Protein AF-A0A660V6B5-F1 (afdb_monomer_lite)

pLDDT: mean 77.8, std 17.0, range [36.81, 98.06]

Foldseek 3Di:
DDVVVVVVVPPCLPVCQVVLLVCPLQCLCQVPDPVNDDCSVVSCVSNPCVVCQLVPFDWQDQLAEAEEEAAAQQPVDPCSVVLLCVLCCVVRNDYIYTYHHCLLSCVVVVVVVVNVSRVLSVLVSNVNYQAYEYLALSNQVSVVVCVVVVSHVHHYDDSQQPDEAEAAAPAAEEEEEQAPSRQPDPGHHNCPPYNHHYHYDSAHLPRHPRPGDDDCLVPDDDEYEYSHSVSQVSCVVVVHHYDYVSVSRVHHHNDPDDDDDD

Radius of gyration: 19.91 Å; chains: 1; bounding box: 40×73×46 Å

Sequence (262 aa):
MRILQAMEGGRHPDALQPFLSACIGCAACVSACPAGVVVMDEILERRRVGRNMLARVKVRHKGEGVVLFMGCSGGRLAGLEEAAVGHARALFGDVGVLWGCCGAPFERNGRKKLAQAFINAVAAALRKAEKVLTICPHCYLTLKKAQQEGRIKAEVVWLCGVVRGAAPAGVDVVWHLRGCATAGQELPSPLEGMNLKVVAIDSCCGNPPGMRKELPFETVMGTIVSECPRCVERLLERGLQAVHVLQFLQCPRRDSNPQPAD

Secondary structure (DSSP, 8-state):
--HHHHHHTTS-TTTTHHHHHH--S--HHHHH-TT----HHHHHHHSTTTTTSGGG-EESS-S-EEEEEEETTTTSSTTHHHHHHHHHHHHHSS-EEEE---SHHHHHTT-HHHHHHHHHHHHHHTTTEEEEEES-HHHHHHHHHHHHTTS--SEEEEHHHH----PBTT--EEEEE--TTTTTS----TTTTSSSEEEEE-S--S-TT-------GGG--SPEEES-HHHHHHHHHTT--EEEHHHHTTSPB--S-PPPP-

Structure (mmCIF, N/CA/C/O backbone):
data_AF-A0A660V6B5-F1
#
_entry.id   AF-A0A660V6B5-F1
#
loop_
_atom_site.group_PDB
_atom_site.id
_atom_site.type_symbol
_atom_site.label_atom_id
_atom_site.label_alt_id
_atom_site.label_comp_id
_atom_site.label_asym_id
_atom_site.label_entity_id
_atom_site.label_seq_id
_atom_site.pdbx_PDB_ins_code
_atom_site.Cartn_x
_atom_site.Cartn_y
_atom_site.Cartn_z
_atom_site.occupancy
_atom_site.B_iso_or_equiv
_atom_site.auth_seq_id
_atom_site.auth_comp_id
_atom_site.auth_asym_id
_atom_site.auth_atom_id
_atom_site.pdbx_PDB_model_num
ATOM 1 N N . MET A 1 1 ? -1.152 29.012 -27.910 1.00 36.81 1 MET A N 1
ATOM 2 C CA . MET A 1 1 ? -2.544 28.513 -27.951 1.00 36.81 1 MET A CA 1
ATOM 3 C C . MET A 1 1 ? -2.820 27.798 -26.634 1.00 36.81 1 MET A C 1
ATOM 5 O O . MET A 1 1 ? -2.173 26.795 -26.358 1.00 36.81 1 MET A O 1
ATOM 9 N N . ARG A 1 2 ? -3.624 28.395 -25.743 1.00 39.56 2 ARG A N 1
ATOM 10 C CA . ARG A 1 2 ? -3.830 27.882 -24.375 1.00 39.56 2 ARG A CA 1
ATOM 11 C C . ARG A 1 2 ? -4.653 26.597 -24.458 1.00 39.56 2 ARG A C 1
ATOM 13 O O . ARG A 1 2 ? -5.664 26.582 -25.148 1.00 39.56 2 ARG A O 1
ATOM 20 N N . ILE A 1 3 ? -4.244 25.552 -23.741 1.00 45.94 3 ILE A N 1
ATOM 21 C CA . ILE A 1 3 ? -4.941 24.253 -23.661 1.00 45.94 3 ILE A CA 1
ATOM 22 C C . ILE A 1 3 ? -6.448 24.412 -23.355 1.00 45.94 3 ILE A C 1
ATOM 24 O O . ILE A 1 3 ? -7.265 23.618 -23.810 1.00 45.94 3 ILE A O 1
ATOM 28 N N . LEU A 1 4 ? -6.808 25.512 -22.682 1.00 42.06 4 LEU A N 1
ATOM 29 C CA . LEU A 1 4 ? -8.173 25.969 -22.429 1.00 42.06 4 LEU A CA 1
ATOM 30 C C . LEU A 1 4 ? -9.023 26.091 -23.706 1.00 42.06 4 LEU A C 1
ATOM 32 O O . LEU A 1 4 ? -10.097 25.508 -23.747 1.00 42.06 4 LEU A O 1
ATOM 36 N N . GLN A 1 5 ? -8.522 26.697 -24.789 1.00 44.38 5 GLN A N 1
ATOM 37 C CA . GLN A 1 5 ? -9.286 26.837 -26.043 1.00 44.38 5 GLN A CA 1
ATOM 38 C C . GLN A 1 5 ? -9.521 25.493 -26.756 1.00 44.38 5 GLN A C 1
ATOM 40 O O . GLN A 1 5 ? -10.519 25.319 -27.452 1.00 44.38 5 GLN A O 1
ATOM 45 N N . ALA A 1 6 ? -8.626 24.515 -26.575 1.00 44.97 6 ALA A N 1
ATOM 46 C CA . ALA A 1 6 ? -8.821 23.164 -27.103 1.00 44.97 6 ALA A CA 1
ATOM 47 C C . ALA A 1 6 ? -9.837 22.358 -26.270 1.00 44.97 6 ALA A C 1
ATOM 49 O O . ALA A 1 6 ? -10.559 21.527 -26.822 1.00 44.97 6 ALA A O 1
ATOM 50 N N . MET A 1 7 ? -9.917 22.626 -24.961 1.00 48.69 7 MET A N 1
ATOM 51 C CA . MET A 1 7 ? -10.812 21.951 -24.013 1.00 48.69 7 MET A CA 1
ATOM 52 C C . MET A 1 7 ? -12.199 22.607 -23.880 1.00 48.69 7 MET A C 1
ATOM 54 O O . MET A 1 7 ? -13.147 21.928 -23.488 1.00 48.69 7 MET A O 1
ATOM 58 N N . GLU A 1 8 ? -12.338 23.896 -24.197 1.00 48.28 8 GLU A N 1
ATOM 59 C CA . GLU A 1 8 ? -13.614 24.629 -24.283 1.00 48.28 8 GLU A CA 1
ATOM 60 C C . GLU A 1 8 ? -14.414 24.241 -25.536 1.00 48.28 8 GLU A C 1
ATOM 62 O O . GLU A 1 8 ? -15.640 24.239 -25.510 1.00 48.28 8 GLU A O 1
ATOM 67 N N . GLY A 1 9 ? -13.740 23.802 -26.605 1.00 51.38 9 GLY A N 1
ATOM 68 C CA . GLY A 1 9 ? -14.373 23.366 -27.855 1.00 51.38 9 GLY A CA 1
ATOM 69 C C . GLY A 1 9 ? -15.022 21.973 -27.833 1.00 51.38 9 GLY A C 1
ATOM 70 O O . GLY A 1 9 ? -15.313 21.440 -28.899 1.00 51.38 9 GLY A O 1
ATOM 71 N N . GLY A 1 10 ? -15.193 21.337 -26.666 1.00 50.50 10 GLY A N 1
ATOM 72 C CA . GLY A 1 10 ? -15.986 20.104 -26.523 1.00 50.50 10 GLY A CA 1
ATOM 73 C C . GLY A 1 10 ? -15.469 18.861 -27.264 1.00 50.50 10 GLY A C 1
ATOM 74 O O . GLY A 1 10 ? -16.179 17.858 -27.341 1.00 50.50 10 GLY A O 1
ATOM 75 N N . ARG A 1 11 ? -14.240 18.874 -27.795 1.00 47.38 11 ARG A N 1
ATOM 76 C CA . ARG A 1 11 ? -13.672 17.720 -28.505 1.00 47.38 11 ARG A CA 1
ATOM 77 C C . ARG A 1 11 ? -13.249 16.637 -27.508 1.00 47.38 11 ARG A C 1
ATOM 79 O O . ARG A 1 11 ? -12.134 16.624 -27.003 1.00 47.38 11 ARG A O 1
ATOM 86 N N . HIS A 1 12 ? -14.185 15.727 -27.254 1.00 54.16 12 HIS A N 1
ATOM 87 C CA . HIS A 1 12 ? -14.033 14.441 -26.563 1.00 54.16 12 HIS A CA 1
ATOM 88 C C . HIS A 1 12 ? -13.839 14.456 -25.030 1.00 54.16 12 HIS A C 1
ATOM 90 O O . HIS A 1 12 ? -12.908 13.829 -24.517 1.00 54.16 12 HIS A O 1
ATOM 96 N N . PRO A 1 13 ? -14.754 15.066 -24.251 1.00 56.44 13 PRO A N 1
ATOM 97 C CA . PRO A 1 13 ? -14.734 14.955 -22.792 1.00 56.44 13 PRO A CA 1
ATOM 98 C C . PRO A 1 13 ? -14.851 13.506 -22.292 1.00 56.44 13 PRO A C 1
ATOM 100 O O . PRO A 1 13 ? -14.250 13.193 -21.265 1.00 56.44 13 PRO A O 1
ATOM 103 N N . ASP A 1 14 ? -15.563 12.624 -23.008 1.00 56.25 14 ASP A N 1
ATOM 104 C CA . ASP A 1 14 ? -15.734 11.215 -22.618 1.00 56.25 14 ASP A CA 1
ATOM 105 C C . ASP A 1 14 ? -14.521 10.340 -22.959 1.00 56.25 14 ASP A C 1
ATOM 107 O O . ASP A 1 14 ? -14.127 9.513 -22.139 1.00 56.25 14 ASP A O 1
ATOM 111 N N . ALA A 1 15 ? -13.850 10.571 -24.095 1.00 59.31 15 ALA A N 1
ATOM 112 C CA . ALA A 1 15 ? -12.633 9.824 -24.443 1.00 59.31 15 ALA A CA 1
ATOM 113 C C . ALA A 1 15 ? -11.477 10.111 -23.469 1.00 59.31 15 ALA A C 1
ATOM 115 O O . ALA A 1 15 ? -10.622 9.259 -23.238 1.00 59.31 15 ALA A O 1
ATOM 116 N N . LEU A 1 16 ? -11.471 11.300 -22.855 1.00 61.88 16 LEU A N 1
ATOM 117 C CA . LEU A 1 16 ? -10.499 11.680 -21.833 1.00 61.88 16 LEU A CA 1
ATOM 118 C C . LEU A 1 16 ? -10.873 11.189 -20.426 1.00 61.88 16 LEU A C 1
ATOM 120 O O . LEU A 1 16 ? -10.000 11.156 -19.558 1.00 61.88 16 LEU A O 1
ATOM 124 N N . GLN A 1 17 ? -12.123 10.776 -20.166 1.00 59.56 17 GLN A N 1
ATOM 125 C CA . GLN A 1 17 ? -12.548 10.351 -18.823 1.00 59.56 17 GLN A CA 1
ATOM 126 C C . GLN A 1 17 ? -11.710 9.206 -18.238 1.00 59.56 17 GLN A C 1
ATOM 128 O O . GLN A 1 17 ? -11.343 9.326 -17.067 1.00 59.56 17 GLN A O 1
ATOM 133 N N . PRO A 1 18 ? -11.351 8.134 -18.975 1.00 56.53 18 PRO A N 1
ATOM 134 C CA . PRO A 1 18 ? -10.496 7.078 -18.435 1.00 56.53 18 PRO A CA 1
ATOM 135 C C . PRO A 1 18 ? -9.149 7.625 -17.946 1.00 56.53 18 PRO A C 1
ATOM 137 O O . PRO A 1 18 ? -8.748 7.355 -16.813 1.00 56.53 18 PRO A O 1
ATOM 140 N N . PHE A 1 19 ? -8.513 8.501 -18.727 1.00 63.75 19 PHE A N 1
ATOM 141 C CA . PHE A 1 19 ? -7.222 9.114 -18.401 1.00 63.75 19 PHE A CA 1
ATOM 142 C C . PHE A 1 19 ? -7.319 10.104 -17.235 1.00 63.75 19 PHE A C 1
ATOM 144 O O . PHE A 1 19 ? -6.521 10.052 -16.295 1.00 63.75 19 PHE A O 1
ATOM 151 N N . LEU A 1 20 ? -8.351 10.954 -17.228 1.00 63.72 20 LEU A N 1
ATOM 152 C CA . LEU A 1 20 ? -8.644 11.838 -16.101 1.00 63.72 20 LEU A CA 1
ATOM 153 C C . LEU A 1 20 ? -8.891 11.004 -14.841 1.00 63.72 20 LEU A C 1
ATOM 155 O O . LEU A 1 20 ? -8.301 11.268 -13.799 1.00 63.72 20 LEU A O 1
ATOM 159 N N . SER A 1 21 ? -9.680 9.932 -14.923 1.00 56.94 21 SER A N 1
ATOM 160 C CA . SER A 1 21 ? -9.966 9.022 -13.809 1.00 56.94 21 SER A CA 1
ATOM 161 C C . SER A 1 21 ? -8.753 8.209 -13.344 1.00 56.94 21 SER A C 1
ATOM 163 O O . SER A 1 21 ? -8.723 7.785 -12.189 1.00 56.94 21 SER A O 1
ATOM 165 N N . ALA A 1 22 ? -7.706 8.077 -14.158 1.00 61.41 22 ALA A N 1
ATOM 166 C CA . ALA A 1 22 ? -6.441 7.461 -13.769 1.00 61.41 22 ALA A CA 1
ATOM 167 C C . ALA A 1 22 ? -5.524 8.416 -12.977 1.00 61.41 22 ALA A C 1
ATOM 169 O O . ALA A 1 22 ? -4.740 7.943 -12.155 1.00 61.41 22 ALA A O 1
ATOM 170 N N . CYS A 1 23 ? -5.666 9.742 -13.138 1.00 69.38 23 CYS A N 1
ATOM 171 C CA . CYS A 1 23 ? -4.783 10.753 -12.535 1.00 69.38 23 CYS A CA 1
ATOM 172 C C . CYS A 1 23 ? -4.794 10.771 -10.993 1.00 69.38 23 CYS A C 1
ATOM 174 O O . CYS A 1 23 ? -5.595 11.456 -10.368 1.00 69.38 23 CYS A O 1
ATOM 176 N N . ILE A 1 24 ? -3.862 10.096 -10.324 1.00 64.38 24 ILE A N 1
ATOM 177 C CA . ILE A 1 24 ? -3.814 10.034 -8.848 1.00 64.38 24 ILE A CA 1
ATOM 178 C C . ILE A 1 24 ? -3.351 11.332 -8.145 1.00 64.38 24 ILE A C 1
ATOM 180 O O . ILE A 1 24 ? -3.076 11.308 -6.948 1.00 64.38 24 ILE A O 1
ATOM 184 N N . GLY A 1 25 ? -3.271 12.464 -8.855 1.00 66.81 25 GLY A N 1
ATOM 185 C CA . GLY A 1 25 ? -2.886 13.759 -8.277 1.00 66.81 25 GLY A CA 1
ATOM 186 C C . GLY A 1 25 ? -1.403 13.864 -7.921 1.00 66.81 25 GLY A C 1
ATOM 187 O O . GLY A 1 25 ? -1.032 14.600 -7.011 1.00 66.81 25 GLY A O 1
ATOM 188 N N . CYS A 1 26 ? -0.559 13.109 -8.627 1.00 65.62 26 CYS A N 1
ATOM 189 C CA . CYS A 1 26 ? 0.877 12.996 -8.388 1.00 65.62 26 CYS A CA 1
ATOM 190 C C . CYS A 1 26 ? 1.731 14.154 -8.935 1.00 65.62 26 CYS A C 1
ATOM 192 O O . CYS A 1 26 ? 2.933 14.150 -8.705 1.00 65.62 26 CYS A O 1
ATOM 194 N N . ALA A 1 27 ? 1.139 15.122 -9.638 1.00 69.25 27 ALA A N 1
ATOM 195 C CA . ALA A 1 27 ? 1.836 16.228 -10.312 1.00 69.25 27 ALA A CA 1
ATOM 196 C C . ALA A 1 27 ? 2.825 15.825 -11.430 1.00 69.25 27 ALA A C 1
ATOM 198 O O . ALA A 1 27 ? 3.558 16.671 -11.928 1.00 69.25 27 ALA A O 1
ATOM 199 N N . ALA A 1 28 ? 2.781 14.574 -11.908 1.00 65.12 28 ALA A N 1
ATOM 200 C CA . ALA A 1 28 ? 3.638 14.073 -12.989 1.00 65.12 28 ALA A CA 1
ATOM 201 C C . ALA A 1 28 ? 3.691 14.971 -14.221 1.00 65.12 28 ALA A C 1
ATOM 203 O O . ALA A 1 28 ? 4.761 15.311 -14.716 1.00 65.12 28 ALA A O 1
ATOM 204 N N . CYS A 1 29 ? 2.509 15.358 -14.695 1.00 68.19 29 CYS A N 1
ATOM 205 C CA . CYS A 1 29 ? 2.366 16.170 -15.890 1.00 68.19 29 CYS A CA 1
ATOM 206 C C . CYS A 1 29 ? 2.978 17.566 -15.729 1.00 68.19 29 CYS A C 1
ATOM 208 O O . CYS A 1 29 ? 3.374 18.150 -16.725 1.00 68.19 29 CYS A O 1
ATOM 210 N N . VAL A 1 30 ? 3.069 18.089 -14.500 1.00 68.62 30 VAL A N 1
ATOM 211 C CA . VAL A 1 30 ? 3.660 19.406 -14.228 1.00 68.62 30 VAL A CA 1
ATOM 212 C C . VAL A 1 30 ? 5.179 19.321 -14.321 1.00 68.62 30 VAL A C 1
ATOM 214 O O . VAL A 1 30 ? 5.791 20.126 -15.010 1.00 68.62 30 VAL A O 1
ATOM 217 N N . SER A 1 31 ? 5.785 18.311 -13.692 1.00 62.09 31 SER A N 1
ATOM 218 C CA . SER A 1 31 ? 7.240 18.119 -13.722 1.00 62.09 31 SER A CA 1
ATOM 219 C C . SER A 1 31 ? 7.775 17.720 -15.099 1.00 62.09 31 SER A C 1
ATOM 221 O O . SER A 1 31 ? 8.911 18.041 -15.420 1.00 62.09 31 SER A O 1
ATOM 223 N N . ALA A 1 32 ? 6.974 17.018 -15.903 1.00 65.31 32 ALA A N 1
ATOM 224 C CA . ALA A 1 32 ? 7.376 16.562 -17.231 1.00 65.31 32 ALA A CA 1
ATOM 225 C C . ALA A 1 32 ? 7.160 17.606 -18.339 1.00 65.31 32 ALA A C 1
ATOM 227 O O . ALA A 1 32 ? 7.657 17.411 -19.444 1.00 65.31 32 ALA A O 1
ATOM 228 N N . CYS A 1 33 ? 6.387 18.673 -18.099 1.00 68.56 33 CYS A N 1
ATOM 229 C CA . CYS A 1 33 ? 6.039 19.620 -19.154 1.00 68.56 33 CYS A CA 1
ATOM 230 C C . CYS A 1 33 ? 7.179 20.631 -19.386 1.00 68.56 33 CYS A C 1
ATOM 232 O O . CYS A 1 33 ? 7.368 21.517 -18.550 1.00 68.56 33 CYS A O 1
ATOM 234 N N . PRO A 1 34 ? 7.882 20.592 -20.536 1.00 70.12 34 PRO A N 1
ATOM 235 C CA . PRO A 1 34 ? 8.985 21.518 -20.818 1.00 70.12 34 PRO A CA 1
ATOM 236 C C . PRO A 1 34 ? 8.515 22.970 -20.984 1.00 70.12 34 PRO A C 1
ATOM 238 O O . PRO A 1 34 ? 9.293 23.900 -20.816 1.00 70.12 34 PRO A O 1
ATOM 241 N N . ALA A 1 35 ? 7.229 23.172 -21.284 1.00 76.12 35 ALA A N 1
ATOM 242 C CA . ALA A 1 35 ? 6.607 24.489 -21.391 1.00 76.12 35 ALA A CA 1
ATOM 243 C C . ALA A 1 35 ? 6.080 25.025 -20.045 1.00 76.12 35 ALA A C 1
ATOM 245 O O . ALA A 1 35 ? 5.442 26.075 -20.016 1.00 76.12 35 ALA A O 1
ATOM 246 N N . GLY A 1 36 ? 6.283 24.297 -18.938 1.00 71.69 36 GLY A N 1
ATOM 247 C CA . GLY A 1 36 ? 5.832 24.713 -17.607 1.00 71.69 36 GLY A CA 1
ATOM 248 C C . GLY A 1 36 ? 4.309 24.782 -17.458 1.00 71.69 36 GLY A C 1
ATOM 249 O O . GLY A 1 36 ? 3.801 25.503 -16.602 1.00 71.69 36 GLY A O 1
ATOM 250 N N . VAL A 1 37 ? 3.556 24.063 -18.298 1.00 72.69 37 VAL A N 1
ATOM 251 C CA . VAL A 1 37 ? 2.091 24.115 -18.264 1.00 72.69 37 VAL A CA 1
ATOM 252 C C . VAL A 1 37 ? 1.574 23.382 -17.029 1.00 72.69 37 VAL A C 1
ATOM 254 O O . VAL A 1 37 ? 1.737 22.170 -16.873 1.00 72.69 37 VAL A O 1
ATOM 257 N N . VAL A 1 38 ? 0.867 24.116 -16.174 1.00 70.19 38 VAL A N 1
ATOM 258 C CA . VAL A 1 38 ? 0.204 23.568 -14.990 1.00 70.19 38 VAL A CA 1
ATOM 259 C C . VAL A 1 38 ? -1.253 23.250 -15.329 1.00 70.19 38 VAL A C 1
ATOM 261 O O . VAL A 1 38 ? -2.129 24.097 -15.226 1.00 70.19 38 VAL A O 1
ATOM 264 N N . VAL A 1 39 ? -1.520 22.008 -15.744 1.00 71.50 39 VAL A N 1
ATOM 265 C CA . VAL A 1 39 ? -2.889 21.505 -16.011 1.00 71.50 39 VAL A CA 1
ATOM 266 C C . VAL A 1 39 ? -3.489 20.717 -14.846 1.00 71.50 39 VAL A C 1
ATOM 268 O O . VAL A 1 39 ? -4.607 20.221 -14.937 1.00 71.50 39 VAL A O 1
ATOM 271 N N . MET A 1 40 ? -2.731 20.528 -13.764 1.00 72.44 40 MET A N 1
ATOM 272 C CA . MET A 1 40 ? -3.102 19.598 -12.697 1.00 72.44 40 MET A CA 1
ATOM 273 C C . MET A 1 40 ? -4.380 20.025 -11.974 1.00 72.44 40 MET A C 1
ATOM 275 O O . MET A 1 40 ? -5.228 19.173 -11.722 1.00 72.44 40 MET A O 1
ATOM 279 N N . ASP A 1 41 ? -4.542 21.314 -11.671 1.00 70.12 41 ASP A N 1
ATOM 280 C CA . ASP A 1 41 ? -5.754 21.797 -11.005 1.00 70.12 41 ASP A CA 1
ATOM 281 C C . ASP A 1 41 ? -6.987 21.587 -11.893 1.00 70.12 41 ASP A C 1
ATOM 283 O O . ASP A 1 41 ? -7.950 20.967 -11.447 1.00 70.12 41 ASP A O 1
ATOM 287 N N . GLU A 1 42 ? -6.883 21.899 -13.187 1.00 71.06 42 GLU A N 1
ATOM 288 C CA . GLU A 1 42 ? -7.937 21.634 -14.174 1.00 71.06 42 GLU A CA 1
ATOM 289 C C . GLU A 1 42 ? -8.276 20.135 -14.286 1.00 71.06 42 GLU A C 1
ATOM 291 O O . GLU A 1 42 ? -9.441 19.740 -14.287 1.00 71.06 42 GLU A O 1
ATOM 296 N N . ILE A 1 43 ? -7.265 19.257 -14.346 1.00 73.31 43 ILE A N 1
ATOM 297 C CA . ILE A 1 43 ? -7.459 17.798 -14.402 1.00 73.31 43 ILE A CA 1
ATOM 298 C C . ILE A 1 43 ? -8.183 17.296 -13.151 1.00 73.31 43 ILE A C 1
ATOM 300 O O . ILE A 1 43 ? -9.010 16.383 -13.229 1.00 73.31 43 ILE A O 1
ATOM 304 N N . LEU A 1 44 ? -7.864 17.853 -11.986 1.00 68.12 44 LEU A N 1
ATOM 305 C CA . LEU A 1 44 ? -8.450 17.438 -10.719 1.00 68.12 44 LEU A CA 1
ATOM 306 C C . LEU A 1 44 ? -9.872 17.971 -10.533 1.00 68.12 44 LEU A C 1
ATOM 308 O O . LEU A 1 44 ? -10.696 17.252 -9.965 1.00 68.12 44 LEU A O 1
ATOM 312 N N . GLU A 1 45 ? -10.171 19.159 -11.052 1.00 66.19 45 GLU A N 1
ATOM 313 C CA . GLU A 1 45 ? -11.523 19.719 -11.121 1.00 66.19 45 GLU A CA 1
ATOM 314 C C . GLU A 1 45 ? -12.409 18.969 -12.128 1.00 66.19 45 GLU A C 1
ATOM 316 O O . GLU A 1 45 ? -13.559 18.643 -11.822 1.00 66.19 45 GLU A O 1
ATOM 321 N N . ARG A 1 46 ? -11.867 18.627 -13.307 1.00 62.31 46 ARG A N 1
ATOM 322 C CA . ARG A 1 46 ? -12.585 17.929 -14.393 1.00 62.31 46 ARG A CA 1
ATOM 323 C C . ARG A 1 46 ? -12.622 16.422 -14.274 1.00 62.31 46 ARG A C 1
ATOM 325 O O . ARG A 1 46 ? -13.455 15.778 -14.921 1.00 62.31 46 ARG A O 1
ATOM 332 N N . ARG A 1 47 ? -11.780 15.824 -13.430 1.00 63.69 47 ARG A N 1
ATOM 333 C CA . ARG A 1 47 ? -12.081 14.503 -12.886 1.00 63.69 47 ARG A CA 1
ATOM 334 C C . ARG A 1 47 ? -13.517 14.612 -12.372 1.00 63.69 47 ARG A C 1
ATOM 336 O O . ARG A 1 47 ? -13.750 15.310 -11.397 1.00 63.69 47 ARG A O 1
ATOM 343 N N . ARG A 1 48 ? -14.483 13.870 -12.933 1.00 50.19 48 ARG A N 1
ATOM 344 C CA . ARG A 1 48 ? -15.828 13.717 -12.316 1.00 50.19 48 ARG A CA 1
ATOM 345 C C . ARG A 1 48 ? -15.734 13.263 -10.842 1.00 50.19 48 ARG A C 1
ATOM 347 O O . ARG A 1 48 ? -16.685 13.351 -10.075 1.00 50.19 48 ARG A O 1
ATOM 354 N N . VAL A 1 49 ? -14.547 12.799 -10.444 1.00 45.72 49 VAL A N 1
ATOM 355 C CA . VAL A 1 49 ? -14.104 12.473 -9.093 1.00 45.72 49 VAL A CA 1
ATOM 356 C C . VAL A 1 49 ? -13.832 13.708 -8.207 1.00 45.72 49 VAL A C 1
ATOM 358 O O . VAL A 1 49 ? -13.950 13.567 -7.008 1.00 45.72 49 VAL A O 1
ATOM 361 N N . GLY A 1 50 ? -13.533 14.914 -8.699 1.00 41.16 50 GLY A N 1
ATOM 362 C CA . GLY A 1 50 ? -13.286 16.110 -7.869 1.00 41.16 50 GLY A CA 1
ATOM 363 C C . GLY A 1 50 ? -14.462 16.492 -6.958 1.00 41.16 50 GLY A C 1
ATOM 364 O O . GLY A 1 50 ? -14.254 16.848 -5.803 1.00 41.16 50 GLY A O 1
ATOM 365 N N . ARG A 1 51 ? -15.703 16.281 -7.422 1.00 41.12 51 ARG A N 1
ATOM 366 C CA . ARG A 1 51 ? -16.924 16.424 -6.603 1.00 41.12 51 ARG A CA 1
ATOM 367 C C . ARG A 1 51 ? -17.236 15.208 -5.712 1.00 41.12 51 ARG A C 1
ATOM 369 O O . ARG A 1 51 ? -17.967 15.355 -4.746 1.00 41.12 51 ARG A O 1
ATOM 376 N N . ASN A 1 52 ? -16.653 14.033 -5.990 1.00 44.53 52 ASN A N 1
ATOM 377 C CA . ASN A 1 52 ? -17.006 12.740 -5.372 1.00 44.53 52 ASN A CA 1
ATOM 378 C C . ASN A 1 52 ? -15.804 11.928 -4.820 1.00 44.53 52 ASN A C 1
ATOM 380 O O . ASN A 1 52 ? -15.946 10.740 -4.537 1.00 44.53 52 ASN A O 1
ATOM 384 N N . MET A 1 53 ? -14.605 12.504 -4.661 1.00 45.09 53 MET A N 1
ATOM 385 C CA . MET A 1 53 ? -13.414 11.758 -4.205 1.00 45.09 53 MET A CA 1
ATOM 386 C C . MET A 1 53 ? -13.502 11.460 -2.705 1.00 45.09 53 MET A C 1
ATOM 388 O O . MET A 1 53 ? -13.080 10.390 -2.275 1.00 45.09 53 MET A O 1
ATOM 392 N N . LEU A 1 54 ? -14.121 12.367 -1.940 1.00 48.22 54 LEU A N 1
ATOM 393 C CA . LEU A 1 54 ? -14.525 12.141 -0.548 1.00 48.22 54 LEU A CA 1
ATOM 394 C C . LEU A 1 54 ? -15.630 11.073 -0.447 1.00 48.22 54 LEU A C 1
ATOM 396 O O . LEU A 1 54 ? -15.648 10.300 0.502 1.00 48.22 54 LEU A O 1
ATOM 400 N N . ALA A 1 55 ? -16.494 10.967 -1.465 1.00 46.75 55 ALA A N 1
ATOM 401 C CA . ALA A 1 55 ? -17.618 10.027 -1.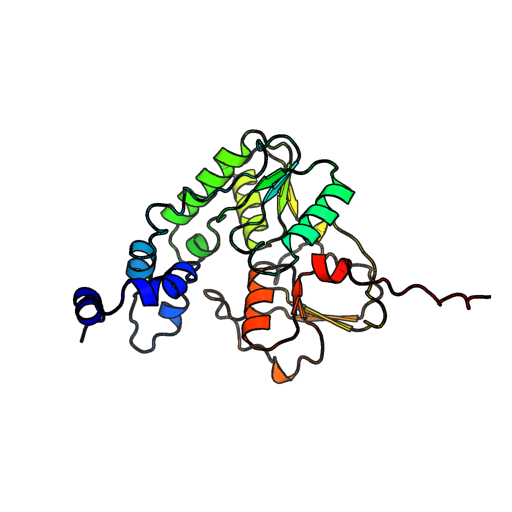518 1.00 46.75 55 ALA A CA 1
ATOM 402 C C . ALA A 1 55 ? -17.230 8.585 -1.915 1.00 46.75 55 ALA A C 1
ATOM 404 O O . ALA A 1 55 ? -18.094 7.723 -2.047 1.00 46.75 55 ALA A O 1
ATOM 405 N N . ARG A 1 56 ? -15.939 8.294 -2.135 1.00 51.97 56 ARG A N 1
ATOM 406 C CA . ARG A 1 56 ? -15.455 6.967 -2.567 1.00 51.97 56 ARG A CA 1
ATOM 407 C C . ARG A 1 56 ? -14.751 6.180 -1.472 1.00 51.97 56 ARG A C 1
ATOM 409 O O . ARG A 1 56 ? -13.998 5.256 -1.785 1.00 51.97 56 ARG A O 1
ATOM 416 N N . VAL A 1 57 ? -15.018 6.503 -0.208 1.00 56.53 57 VAL A N 1
ATOM 417 C CA . VAL A 1 57 ? -14.718 5.563 0.867 1.00 56.53 57 VAL A CA 1
ATOM 418 C C . VAL A 1 57 ? -15.685 4.382 0.728 1.00 56.53 57 VAL A C 1
ATOM 420 O O . VAL A 1 57 ? -16.811 4.429 1.215 1.00 56.53 57 VAL A O 1
ATOM 423 N N . LYS A 1 58 ? -15.295 3.358 -0.042 1.00 61.41 58 LYS A N 1
ATOM 424 C CA . LYS A 1 58 ? -16.109 2.148 -0.208 1.00 61.41 58 LYS A CA 1
ATOM 425 C C . LYS A 1 58 ? -15.816 1.230 0.964 1.00 61.41 58 LYS A C 1
A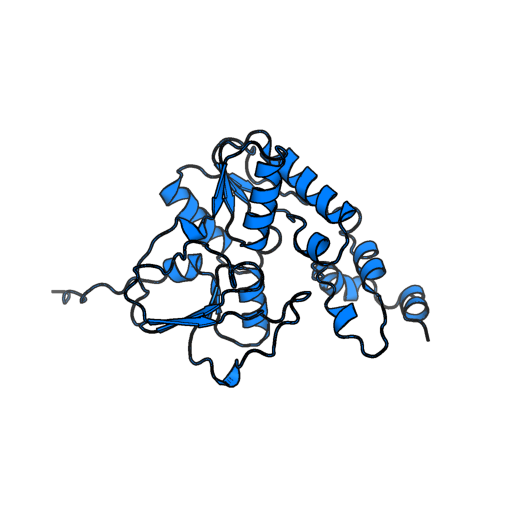TOM 427 O O . LYS A 1 58 ? -14.715 0.701 1.102 1.00 61.41 58 LYS A O 1
ATOM 432 N N . VAL A 1 59 ? -16.826 1.078 1.799 1.00 59.94 59 VAL A N 1
ATOM 433 C CA . VAL A 1 59 ? -16.804 0.266 3.003 1.00 59.94 59 VAL A CA 1
ATOM 434 C C . VAL A 1 59 ? -17.467 -1.070 2.662 1.00 59.94 59 VAL A C 1
ATOM 436 O O . VAL A 1 59 ? -18.652 -1.089 2.341 1.00 59.94 59 VAL A O 1
ATOM 439 N N . ARG A 1 60 ? -16.723 -2.184 2.689 1.00 61.88 60 ARG A N 1
ATOM 440 C CA . ARG A 1 60 ? -17.292 -3.536 2.490 1.00 61.88 60 ARG A CA 1
ATOM 441 C C . ARG A 1 60 ? -17.769 -4.188 3.800 1.00 61.88 60 ARG A C 1
ATOM 443 O O . ARG A 1 60 ? -18.354 -5.261 3.753 1.00 61.88 60 ARG A O 1
ATOM 450 N N . HIS A 1 61 ? -17.554 -3.548 4.954 1.00 63.12 61 HIS A N 1
ATOM 451 C CA . HIS A 1 61 ? -17.941 -4.050 6.281 1.00 63.12 61 HIS A CA 1
ATOM 452 C C . HIS A 1 61 ? -18.145 -2.895 7.277 1.00 63.12 61 HIS A C 1
ATOM 454 O O . HIS A 1 61 ? -17.502 -1.875 7.100 1.00 63.12 61 HIS A O 1
ATOM 460 N N . LYS A 1 62 ? -18.946 -3.028 8.349 1.00 58.53 62 LYS A N 1
ATOM 461 C CA . LYS A 1 62 ? -19.366 -1.934 9.271 1.00 58.53 62 LYS A CA 1
ATOM 462 C C . LYS A 1 62 ? -18.255 -1.102 9.962 1.00 58.53 62 LYS A C 1
ATOM 464 O O . LYS A 1 62 ? -18.581 -0.182 10.710 1.00 58.53 62 LYS A O 1
ATOM 469 N N . GLY A 1 63 ? -16.977 -1.357 9.683 1.00 62.25 63 GLY A N 1
ATOM 470 C CA . GLY A 1 63 ? -15.845 -0.600 10.219 1.00 62.25 63 GLY A CA 1
ATOM 471 C C . GLY A 1 63 ? -15.623 -0.851 11.708 1.00 62.25 63 GLY A C 1
ATOM 472 O O . GLY A 1 63 ? -15.116 0.027 12.394 1.00 62.25 63 GLY A O 1
ATOM 473 N N . GLU A 1 64 ? -16.057 -2.011 12.195 1.00 77.12 64 GLU A N 1
ATOM 474 C CA . GLU A 1 64 ? -15.918 -2.482 13.573 1.00 77.12 64 GLU A CA 1
ATOM 475 C C . GLU A 1 64 ? -14.766 -3.501 13.634 1.00 77.12 64 GLU A C 1
ATOM 477 O O . GLU A 1 64 ? -14.477 -4.165 12.636 1.00 77.12 64 GLU A O 1
ATOM 482 N N . GLY A 1 65 ? -14.071 -3.588 14.772 1.00 91.06 65 GLY A N 1
ATOM 483 C CA . GLY A 1 65 ? -12.963 -4.532 14.959 1.00 91.06 65 GLY A CA 1
ATOM 484 C C . GLY A 1 65 ? -11.739 -4.224 14.086 1.00 91.06 65 GLY A C 1
ATOM 485 O O . GLY A 1 65 ? -11.226 -3.098 14.086 1.00 91.06 65 GLY A O 1
ATOM 486 N N . VAL A 1 66 ? -11.244 -5.231 13.359 1.00 96.00 66 VAL A N 1
ATOM 487 C CA . VAL A 1 66 ? -10.052 -5.128 12.502 1.00 96.00 66 VAL A CA 1
ATOM 488 C C . VAL A 1 66 ? -10.450 -4.751 11.073 1.00 96.00 66 VAL A C 1
ATOM 490 O O . VAL A 1 66 ? -11.226 -5.441 10.414 1.00 96.00 66 VAL A O 1
ATOM 493 N N . VAL A 1 67 ? -9.881 -3.660 10.558 1.00 96.12 67 VAL A N 1
ATOM 494 C CA . VAL A 1 67 ? -10.165 -3.146 9.211 1.00 96.12 67 VAL A CA 1
ATOM 495 C C . VAL A 1 67 ? -8.895 -3.096 8.370 1.00 96.12 67 VAL A C 1
ATOM 497 O O . VAL A 1 67 ? -7.925 -2.435 8.725 1.00 96.12 67 VAL A O 1
ATOM 500 N N . LEU A 1 68 ? -8.912 -3.728 7.201 1.00 96.25 68 LEU A N 1
ATOM 501 C CA . LEU A 1 68 ? -7.891 -3.600 6.171 1.00 96.25 68 LEU A CA 1
ATOM 502 C C . LEU A 1 68 ? -8.192 -2.407 5.257 1.00 96.25 68 LEU A C 1
ATOM 504 O O . LEU A 1 68 ? -9.090 -2.445 4.414 1.00 96.25 68 LEU A O 1
ATOM 508 N N . PHE A 1 69 ? -7.403 -1.346 5.398 1.00 95.75 69 PHE A N 1
ATOM 509 C CA . PHE A 1 69 ? -7.411 -0.194 4.510 1.00 95.75 69 PHE A CA 1
ATOM 510 C C . PHE A 1 69 ? -6.522 -0.440 3.283 1.00 95.75 69 PHE A C 1
ATOM 512 O O . PHE A 1 69 ? -5.293 -0.355 3.337 1.00 95.75 69 PHE A O 1
ATOM 519 N N . MET A 1 70 ? -7.157 -0.701 2.143 1.00 92.44 70 MET A N 1
ATOM 520 C CA . MET A 1 70 ? -6.487 -1.020 0.874 1.00 92.44 70 MET A CA 1
ATOM 521 C C . MET A 1 70 ? -5.977 0.215 0.114 1.00 92.44 70 MET A C 1
ATOM 523 O O . MET A 1 70 ? -5.273 0.110 -0.899 1.00 92.44 70 MET A O 1
ATOM 527 N N . GLY A 1 71 ? -6.317 1.414 0.588 1.00 90.62 71 GLY A N 1
ATOM 528 C CA . GLY A 1 71 ? -5.952 2.659 -0.074 1.00 90.62 71 GLY A CA 1
ATOM 529 C C . GLY A 1 71 ? -6.611 2.815 -1.450 1.00 90.62 71 GLY A C 1
ATOM 530 O O . GLY A 1 71 ? -7.587 2.153 -1.794 1.00 90.62 71 GLY A O 1
ATOM 531 N N . CYS A 1 72 ? -6.082 3.725 -2.268 1.00 85.38 72 CYS A N 1
ATOM 532 C CA . CYS A 1 72 ? -6.638 4.029 -3.592 1.00 85.38 72 CYS A CA 1
ATOM 533 C C . CYS A 1 72 ? -6.084 3.133 -4.711 1.00 85.38 72 CYS A C 1
ATOM 535 O O . CYS A 1 72 ? -6.499 3.255 -5.863 1.00 85.38 72 CYS A O 1
ATOM 537 N N . SER A 1 73 ? -5.096 2.296 -4.387 1.00 85.25 73 SER A N 1
ATOM 538 C CA . SER A 1 73 ? -4.300 1.547 -5.369 1.00 85.25 73 SER A CA 1
ATOM 539 C C . SER A 1 73 ? -4.252 0.048 -5.113 1.00 85.25 73 SER A C 1
ATOM 541 O O . SER A 1 73 ? -3.835 -0.684 -5.999 1.00 85.25 73 SER A O 1
ATOM 543 N N . GLY A 1 74 ? -4.694 -0.425 -3.944 1.00 84.31 74 GLY A N 1
ATOM 544 C CA . GLY A 1 74 ? -4.646 -1.847 -3.605 1.00 84.31 74 GLY A CA 1
ATOM 545 C C . GLY A 1 74 ? -5.502 -2.753 -4.501 1.00 84.31 74 GLY A C 1
ATOM 546 O O . GLY A 1 74 ? -5.302 -3.954 -4.490 1.00 84.31 74 GLY A O 1
ATOM 547 N N . GLY A 1 75 ? -6.428 -2.190 -5.285 1.00 82.06 75 GLY A N 1
ATOM 548 C CA . GLY A 1 75 ? -7.354 -2.920 -6.161 1.00 82.06 75 GLY A CA 1
ATOM 549 C C . GLY A 1 75 ? -7.018 -2.748 -7.637 1.00 82.06 75 GLY A C 1
ATOM 550 O O . GLY A 1 75 ? -7.839 -3.032 -8.499 1.00 82.06 75 GLY A O 1
ATOM 551 N N . ARG A 1 76 ? -5.837 -2.194 -7.931 1.00 82.19 76 ARG A N 1
ATOM 552 C CA . ARG A 1 76 ? -5.338 -2.006 -9.298 1.00 82.19 76 ARG A CA 1
ATOM 553 C C . ARG A 1 76 ? -4.521 -3.197 -9.794 1.00 82.19 76 ARG A C 1
ATOM 555 O O . ARG A 1 76 ? -4.279 -3.298 -10.988 1.00 82.19 76 ARG A O 1
ATOM 562 N N . LEU A 1 77 ? -4.101 -4.074 -8.885 1.00 86.81 77 LEU A N 1
ATOM 563 C CA . LEU A 1 77 ? -3.395 -5.309 -9.198 1.00 86.81 77 LEU A CA 1
ATOM 564 C C . LEU A 1 77 ? -4.366 -6.473 -9.017 1.00 86.81 77 LEU A C 1
ATOM 566 O O . LEU A 1 77 ? -4.963 -6.611 -7.948 1.00 86.81 77 LEU A O 1
ATOM 570 N N . ALA A 1 78 ? -4.520 -7.296 -10.053 1.00 88.75 78 ALA A N 1
ATOM 571 C CA . ALA A 1 78 ? -5.339 -8.499 -9.974 1.00 88.75 78 ALA A CA 1
ATOM 572 C C . ALA A 1 78 ? -4.824 -9.421 -8.854 1.00 88.75 78 ALA A C 1
ATOM 574 O O . ALA A 1 78 ? -3.614 -9.620 -8.725 1.00 88.75 78 ALA A O 1
ATOM 575 N N . GLY A 1 79 ? -5.729 -9.953 -8.029 1.00 90.38 79 GLY A N 1
ATOM 576 C CA . GLY A 1 79 ? -5.399 -10.882 -6.943 1.00 90.38 79 GLY A CA 1
ATOM 577 C C . GLY A 1 79 ? -4.812 -10.247 -5.674 1.00 90.38 79 GLY A C 1
ATOM 578 O O . GLY A 1 79 ? -4.548 -10.957 -4.704 1.00 90.38 79 GLY A O 1
ATOM 579 N N . LEU A 1 80 ? -4.547 -8.933 -5.648 1.00 93.69 80 LEU A N 1
ATOM 580 C CA . LEU A 1 80 ? -3.909 -8.301 -4.487 1.00 93.69 80 LEU A CA 1
ATOM 581 C C . LEU A 1 80 ? -4.869 -8.137 -3.298 1.00 93.69 80 LEU A C 1
ATOM 583 O O . LEU A 1 80 ? -4.430 -8.250 -2.154 1.00 93.69 80 LEU A O 1
ATOM 587 N N . GLU A 1 81 ? -6.155 -7.863 -3.537 1.00 92.00 81 GLU A N 1
ATOM 588 C CA . GLU A 1 81 ? -7.143 -7.784 -2.450 1.00 92.00 81 GLU A CA 1
ATOM 589 C C . GLU A 1 81 ? -7.276 -9.140 -1.761 1.00 92.00 81 GLU A C 1
ATOM 591 O O . GLU A 1 81 ? -7.193 -9.215 -0.538 1.00 92.00 81 GLU A O 1
ATOM 596 N N . GLU A 1 82 ? -7.386 -10.210 -2.540 1.00 92.94 82 GLU A N 1
ATOM 597 C CA . GLU A 1 82 ? -7.465 -11.587 -2.069 1.00 92.94 82 GLU A CA 1
ATOM 598 C C . GLU A 1 82 ? -6.217 -11.959 -1.263 1.00 92.94 82 GLU A C 1
ATOM 600 O O . GLU A 1 82 ? -6.334 -12.497 -0.160 1.00 92.94 82 GLU A O 1
ATOM 605 N N . ALA A 1 83 ? -5.030 -11.595 -1.760 1.00 94.75 83 ALA A N 1
ATOM 606 C CA . ALA A 1 83 ? -3.779 -11.819 -1.049 1.00 94.75 83 ALA A CA 1
ATOM 607 C C . ALA A 1 83 ? -3.736 -11.089 0.297 1.00 94.75 83 ALA A C 1
ATOM 609 O O . ALA A 1 83 ? -3.434 -11.678 1.337 1.00 94.75 83 ALA A O 1
ATOM 610 N N . ALA A 1 84 ? -4.067 -9.798 0.288 1.00 95.75 84 ALA A N 1
ATOM 611 C CA . ALA A 1 84 ? -4.038 -8.965 1.478 1.00 95.75 84 ALA A CA 1
ATOM 612 C C . ALA A 1 84 ? -5.067 -9.409 2.524 1.00 95.75 84 ALA A C 1
ATOM 614 O O . ALA A 1 84 ? -4.732 -9.502 3.704 1.00 95.75 84 ALA A O 1
ATOM 615 N N . VAL A 1 85 ? -6.292 -9.727 2.100 1.00 94.19 85 VAL A N 1
ATOM 616 C CA . VAL A 1 85 ? -7.351 -10.248 2.973 1.00 94.19 85 VAL A CA 1
ATOM 617 C C . VAL A 1 85 ? -6.967 -11.615 3.533 1.00 94.19 85 VAL A C 1
ATOM 619 O O . VAL A 1 85 ? -7.165 -11.839 4.722 1.00 94.19 85 VAL A O 1
ATOM 622 N N . GLY A 1 86 ? -6.385 -12.508 2.727 1.00 94.69 86 GLY A N 1
ATOM 623 C CA . GLY A 1 86 ? -5.935 -13.826 3.180 1.00 94.69 86 GLY A CA 1
ATOM 624 C C . GLY A 1 86 ? -4.908 -13.735 4.310 1.00 94.69 86 GLY A C 1
ATOM 625 O O . GLY A 1 86 ? -5.115 -14.310 5.378 1.00 94.69 86 GLY A O 1
ATOM 626 N N . HIS A 1 87 ? -3.850 -12.941 4.118 1.00 95.38 87 HIS A N 1
ATOM 627 C CA . HIS A 1 87 ? -2.836 -12.708 5.156 1.00 95.38 87 HIS A CA 1
ATOM 628 C C . HIS A 1 87 ? -3.404 -11.995 6.385 1.00 95.38 87 HIS A C 1
ATOM 630 O O . HIS A 1 87 ? -3.088 -12.360 7.514 1.00 95.38 87 HIS A O 1
ATOM 636 N N . ALA A 1 88 ? -4.264 -10.993 6.184 1.00 95.75 88 ALA A N 1
ATOM 637 C CA . ALA A 1 88 ? -4.903 -10.279 7.284 1.00 95.75 88 ALA A CA 1
ATOM 638 C C . ALA A 1 88 ? -5.770 -11.214 8.139 1.00 95.75 88 ALA A C 1
ATOM 640 O O . ALA A 1 88 ? -5.661 -11.192 9.362 1.00 95.75 88 ALA A O 1
ATOM 641 N N . ARG A 1 89 ? -6.586 -12.064 7.508 1.00 94.81 89 ARG A N 1
ATOM 642 C CA . ARG A 1 89 ? -7.452 -13.013 8.215 1.00 94.81 89 ARG A CA 1
ATOM 643 C C . ARG A 1 89 ? -6.667 -14.089 8.950 1.00 94.81 89 ARG A C 1
ATOM 645 O O . ARG A 1 89 ? -7.014 -14.423 10.077 1.00 94.81 89 ARG A O 1
ATOM 652 N N . ALA A 1 90 ? -5.586 -14.584 8.347 1.00 94.50 90 ALA A N 1
ATOM 653 C CA . ALA A 1 90 ? -4.710 -15.563 8.984 1.00 94.50 90 ALA A CA 1
ATOM 654 C C . ALA A 1 90 ? -4.081 -15.039 10.288 1.00 94.50 90 ALA A C 1
ATOM 656 O O . ALA A 1 90 ? -3.862 -15.816 11.211 1.00 94.50 90 ALA A O 1
ATOM 657 N 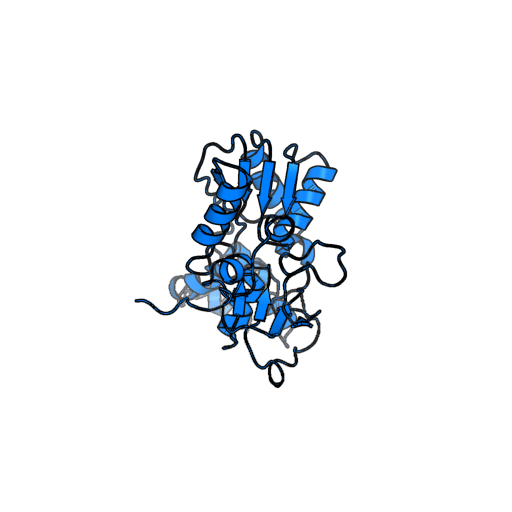N . LEU A 1 91 ? -3.805 -13.733 10.374 1.00 95.00 91 LEU A N 1
ATOM 658 C CA . LEU A 1 91 ? -3.185 -13.113 11.550 1.00 95.00 91 LEU A CA 1
ATOM 659 C C . LEU A 1 91 ? -4.191 -12.536 12.554 1.00 95.00 91 LEU A C 1
ATOM 661 O O . LEU A 1 91 ? -3.895 -12.482 13.745 1.00 95.00 91 LEU A O 1
ATOM 665 N N . PHE A 1 92 ? -5.347 -12.060 12.086 1.00 95.50 92 PHE A N 1
ATOM 666 C CA . PHE A 1 92 ? -6.242 -11.217 12.886 1.00 95.50 92 PHE A CA 1
ATOM 667 C C . PHE A 1 92 ? -7.709 -11.676 12.911 1.00 95.50 92 PHE A C 1
ATOM 669 O O . PHE A 1 92 ? -8.529 -11.006 13.533 1.00 95.50 92 PHE A O 1
ATOM 676 N N . GLY A 1 93 ? -8.058 -12.805 12.284 1.00 92.75 93 GLY A N 1
ATOM 677 C CA . GLY A 1 93 ? -9.424 -13.337 12.289 1.00 92.75 93 GLY A CA 1
ATOM 678 C C . GLY A 1 93 ? -10.340 -12.637 11.285 1.00 92.75 93 GLY A C 1
ATOM 679 O O . GLY A 1 93 ? -9.980 -12.494 10.119 1.00 92.75 93 GLY A O 1
ATOM 680 N N . ASP A 1 94 ? -11.547 -12.236 11.693 1.00 90.81 94 ASP A N 1
ATOM 681 C CA . ASP A 1 94 ? -12.440 -11.507 10.786 1.00 90.81 94 ASP A CA 1
ATOM 682 C C . ASP A 1 94 ? -11.907 -10.095 10.505 1.00 90.81 94 ASP A C 1
ATOM 684 O O . ASP A 1 94 ? -11.456 -9.382 11.402 1.00 90.81 94 ASP A O 1
ATOM 688 N N . VAL A 1 95 ? -11.936 -9.700 9.232 1.00 91.88 95 VAL A N 1
ATOM 689 C CA . VAL A 1 95 ? -11.348 -8.442 8.761 1.00 91.88 95 VAL A CA 1
ATOM 690 C C . VAL A 1 95 ? -12.299 -7.769 7.783 1.00 91.88 95 VAL A C 1
ATOM 692 O O . VAL A 1 95 ? -12.599 -8.295 6.706 1.00 91.88 95 VAL A O 1
ATOM 695 N N . GLY A 1 96 ? -12.724 -6.556 8.133 1.00 92.31 96 GLY A N 1
ATOM 696 C CA . GLY A 1 96 ? -13.447 -5.669 7.231 1.00 92.31 96 GLY A CA 1
ATOM 697 C C . GLY A 1 96 ? -12.517 -5.021 6.206 1.00 92.31 96 GLY A C 1
ATOM 698 O O . GLY A 1 96 ? -11.358 -4.757 6.501 1.00 92.31 96 GLY A O 1
ATOM 699 N N . VAL A 1 97 ? -13.009 -4.705 5.005 1.00 91.12 97 VAL A N 1
ATOM 700 C CA . VAL A 1 97 ? -12.198 -4.041 3.965 1.00 91.12 97 VAL A CA 1
ATOM 701 C C . VAL A 1 97 ? -12.689 -2.618 3.715 1.00 91.12 97 VAL A C 1
ATOM 703 O O . VAL A 1 97 ? -13.881 -2.379 3.490 1.00 91.12 97 VAL A O 1
ATOM 706 N N . LEU A 1 98 ? -11.747 -1.673 3.723 1.00 90.75 98 LEU A N 1
ATOM 707 C CA . LEU A 1 98 ? -11.969 -0.255 3.476 1.00 90.75 98 LEU A CA 1
ATOM 708 C C . LEU A 1 98 ? -11.126 0.242 2.301 1.00 90.75 98 LEU A C 1
ATOM 710 O O . LEU A 1 98 ? -9.901 0.124 2.285 1.00 90.75 98 LEU A O 1
ATOM 714 N N . TRP A 1 99 ? -11.783 0.890 1.349 1.00 88.31 99 TRP A N 1
ATOM 715 C CA . TRP A 1 99 ? -11.149 1.534 0.203 1.00 88.31 99 TRP A CA 1
ATOM 716 C C . TRP A 1 99 ? -11.218 3.046 0.334 1.00 88.31 99 TRP A C 1
ATOM 718 O O . TRP A 1 99 ? -12.220 3.571 0.802 1.00 88.31 99 TRP A O 1
ATOM 728 N N . GLY A 1 100 ? -10.194 3.763 -0.123 1.00 85.56 100 GLY A N 1
ATOM 729 C CA . GLY A 1 100 ? -10.195 5.227 -0.108 1.00 85.56 100 GLY A CA 1
ATOM 730 C C . GLY A 1 100 ? -8.814 5.824 -0.353 1.00 85.56 100 GLY A C 1
ATOM 731 O O . GLY A 1 100 ? -7.805 5.131 -0.314 1.00 85.56 100 GLY A O 1
ATOM 732 N N . CYS A 1 101 ? -8.734 7.125 -0.620 1.00 86.50 101 CYS A N 1
ATOM 733 C CA . CYS A 1 101 ? -7.444 7.813 -0.684 1.00 86.50 101 CYS A CA 1
ATOM 734 C C . CYS A 1 101 ? -7.040 8.284 0.719 1.00 86.50 101 CYS A C 1
ATOM 736 O O . CYS A 1 101 ? -7.846 8.920 1.387 1.00 86.50 101 CYS A O 1
ATOM 738 N N . CYS A 1 102 ? -5.799 8.025 1.149 1.00 90.12 102 CYS A N 1
ATOM 739 C CA . CYS A 1 102 ? -5.273 8.561 2.414 1.00 90.12 102 CYS A CA 1
ATOM 740 C C . CYS A 1 102 ? -4.870 10.042 2.329 1.00 90.12 102 CYS A C 1
ATOM 742 O O . CYS A 1 102 ? -4.657 10.674 3.353 1.00 90.12 102 CYS A O 1
ATOM 744 N N . GLY A 1 103 ? -4.725 10.594 1.119 1.00 88.69 103 GLY A N 1
ATOM 745 C CA . GLY A 1 103 ? -4.270 11.969 0.900 1.00 88.69 103 GLY A CA 1
ATOM 746 C C . GLY A 1 103 ? -2.762 12.131 0.670 1.00 88.69 103 GLY A C 1
ATOM 747 O O . GLY A 1 103 ? -2.338 13.211 0.266 1.00 88.69 103 GLY A O 1
ATOM 748 N N . ALA A 1 104 ? -1.952 11.074 0.829 1.00 88.25 104 ALA A N 1
ATOM 749 C CA . ALA A 1 104 ? -0.487 11.152 0.725 1.00 88.25 104 ALA A CA 1
ATOM 750 C C . ALA A 1 104 ? 0.057 11.801 -0.570 1.00 88.25 104 ALA A C 1
ATOM 752 O O . ALA A 1 104 ? 0.990 12.601 -0.468 1.00 88.25 104 ALA A O 1
ATOM 753 N N . PRO A 1 105 ? -0.487 11.528 -1.780 1.00 78.75 105 PRO A N 1
ATOM 754 C CA . PRO A 1 105 ? -0.013 12.195 -2.997 1.00 78.75 105 PRO A CA 1
ATOM 755 C C . PRO A 1 105 ? -0.251 13.710 -2.975 1.00 78.75 105 PRO A C 1
ATOM 757 O O . PRO A 1 105 ? 0.581 14.474 -3.452 1.00 78.75 105 PRO A O 1
ATOM 760 N N . PHE A 1 106 ? -1.370 14.149 -2.394 1.00 80.44 106 PHE A N 1
ATOM 761 C CA . PHE A 1 106 ? -1.741 15.560 -2.326 1.00 80.44 106 PHE A CA 1
ATOM 762 C C . PHE A 1 106 ? -0.908 16.323 -1.298 1.00 80.44 106 PHE A C 1
ATOM 764 O O . PHE A 1 106 ? -0.505 17.450 -1.576 1.00 80.44 106 PHE A O 1
ATOM 771 N N . GLU A 1 107 ? -0.594 15.695 -0.161 1.00 84.31 107 GLU A N 1
ATOM 772 C CA . GLU A 1 107 ? 0.298 16.264 0.856 1.00 84.31 107 GLU A CA 1
ATOM 773 C C . GLU A 1 107 ? 1.683 16.555 0.261 1.00 84.31 107 GLU A C 1
ATOM 775 O O . GLU A 1 107 ? 2.196 17.666 0.378 1.00 84.31 107 GLU A O 1
ATOM 780 N N . ARG A 1 108 ? 2.255 15.582 -0.462 1.00 77.50 108 ARG A N 1
ATOM 781 C CA . ARG A 1 108 ? 3.581 15.705 -1.097 1.00 77.50 108 ARG A CA 1
ATOM 782 C C . ARG A 1 108 ? 3.644 16.769 -2.190 1.00 77.50 108 ARG A C 1
ATOM 784 O O . ARG A 1 108 ? 4.717 17.288 -2.459 1.00 77.50 108 ARG A O 1
ATOM 791 N N . ASN A 1 109 ? 2.501 17.101 -2.780 1.00 71.31 109 ASN A N 1
ATOM 792 C CA . ASN A 1 109 ? 2.371 18.135 -3.804 1.00 71.31 109 ASN A CA 1
ATOM 793 C C . ASN A 1 109 ? 1.895 19.481 -3.239 1.00 71.31 109 ASN A C 1
ATOM 795 O O . ASN A 1 109 ? 1.414 20.324 -3.990 1.00 71.31 109 ASN A O 1
ATOM 799 N N . GLY A 1 110 ? 1.971 19.683 -1.918 1.00 75.56 110 GLY A N 1
ATOM 800 C CA . GLY A 1 110 ? 1.640 20.953 -1.263 1.00 75.56 110 GLY A CA 1
ATOM 801 C C . GLY A 1 110 ? 0.141 21.241 -1.119 1.00 75.56 110 GLY A C 1
ATOM 802 O O . GLY A 1 110 ? -0.240 22.261 -0.545 1.00 75.56 110 GLY A O 1
ATOM 803 N N . ARG A 1 111 ? -0.742 20.336 -1.557 1.00 75.12 111 ARG A N 1
ATOM 804 C CA . ARG A 1 111 ? -2.209 20.502 -1.535 1.00 75.12 111 ARG A CA 1
ATOM 805 C C . ARG A 1 111 ? -2.786 20.057 -0.187 1.00 75.12 111 ARG A C 1
ATOM 807 O O . ARG A 1 111 ? -3.673 19.204 -0.116 1.00 75.12 111 ARG A O 1
ATOM 814 N N . LYS A 1 112 ? -2.283 20.671 0.890 1.00 86.06 112 LYS A N 1
ATOM 815 C CA . LYS A 1 112 ? -2.535 20.301 2.297 1.00 86.06 112 LYS A CA 1
ATOM 816 C C . LYS A 1 112 ? -4.020 20.259 2.665 1.00 86.06 112 LYS A C 1
ATOM 818 O O . LYS A 1 112 ? -4.467 19.306 3.289 1.00 86.06 112 LYS A O 1
ATOM 823 N N . LYS A 1 113 ? -4.819 21.246 2.229 1.00 83.88 113 LYS A N 1
ATOM 824 C CA . LYS A 1 113 ? -6.272 21.280 2.507 1.00 83.88 113 LYS A CA 1
ATOM 825 C C . LYS A 1 113 ? -6.993 20.051 1.949 1.00 83.88 113 LYS A C 1
ATOM 827 O O . LYS A 1 113 ? -7.826 19.457 2.626 1.00 83.88 113 LYS A O 1
ATOM 832 N N . LEU A 1 114 ? -6.641 19.644 0.729 1.00 79.31 114 LEU A N 1
ATOM 833 C CA . LEU A 1 114 ? -7.236 18.467 0.109 1.00 79.31 114 LEU A CA 1
ATOM 834 C C . LEU A 1 114 ? -6.733 17.172 0.761 1.00 79.31 114 LEU A C 1
ATOM 836 O O . LEU A 1 114 ? -7.527 16.267 1.005 1.00 79.31 114 LEU A O 1
ATOM 840 N N . ALA A 1 115 ? -5.437 17.088 1.075 1.00 85.81 115 ALA A N 1
ATOM 841 C CA . ALA A 1 115 ? -4.882 15.961 1.823 1.00 85.81 115 ALA A CA 1
ATOM 842 C C . ALA A 1 115 ? -5.594 15.777 3.174 1.00 85.81 115 ALA A C 1
ATOM 844 O O . ALA A 1 115 ? -5.997 14.663 3.509 1.00 85.81 115 ALA A O 1
ATOM 845 N N . GLN A 1 116 ? -5.839 16.880 3.890 1.00 89.19 116 GLN A N 1
ATOM 846 C CA . GLN A 1 116 ? -6.574 16.889 5.152 1.00 89.19 116 GLN A CA 1
ATOM 847 C C . GLN A 1 116 ? -8.015 16.389 4.984 1.00 89.19 116 GLN A C 1
ATOM 849 O O . GLN A 1 116 ? -8.493 15.599 5.794 1.00 89.19 116 GLN A O 1
ATOM 854 N N . ALA A 1 117 ? -8.707 16.804 3.920 1.00 86.81 117 ALA A N 1
ATOM 855 C CA . ALA A 1 117 ? -10.065 16.341 3.650 1.00 86.81 117 ALA A CA 1
ATOM 856 C C . ALA A 1 117 ? -10.122 14.810 3.462 1.00 86.81 117 ALA A C 1
ATOM 858 O O . ALA A 1 117 ? -11.008 14.156 4.010 1.00 86.81 117 ALA A O 1
ATOM 859 N N . PHE A 1 118 ? -9.146 14.224 2.756 1.00 89.00 118 PHE A N 1
ATOM 860 C CA . PHE A 1 118 ? -9.060 12.771 2.578 1.00 89.00 118 PHE A CA 1
ATOM 861 C C . PHE A 1 118 ? -8.846 12.018 3.880 1.00 89.00 118 PHE A C 1
ATOM 863 O O . PHE A 1 118 ? -9.586 11.078 4.172 1.00 89.00 118 PHE A O 1
ATOM 870 N N . ILE A 1 119 ? -7.851 12.425 4.667 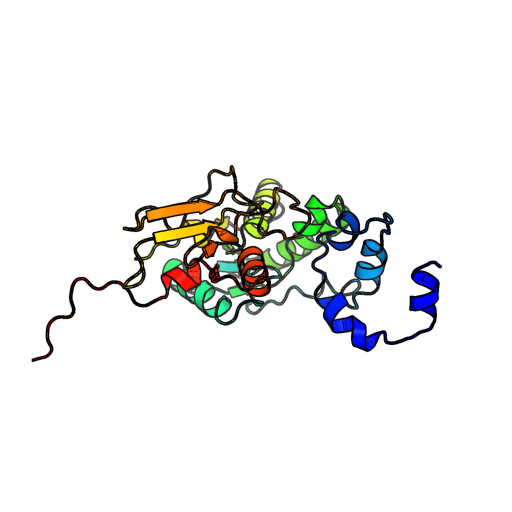1.00 92.50 119 ILE A N 1
ATOM 871 C CA . ILE A 1 119 ? -7.556 11.725 5.915 1.00 92.50 119 ILE A CA 1
ATOM 872 C C . ILE A 1 119 ? -8.690 11.887 6.933 1.00 92.50 119 ILE A C 1
ATOM 874 O O . ILE A 1 119 ? -8.976 10.941 7.659 1.00 92.50 119 ILE A O 1
ATOM 878 N N . ASN A 1 120 ? -9.413 13.014 6.925 1.00 91.44 120 ASN A N 1
ATOM 879 C CA . ASN A 1 120 ? -10.607 13.201 7.754 1.00 91.44 120 ASN A CA 1
ATOM 880 C C . ASN A 1 120 ? -11.734 12.232 7.366 1.00 91.44 120 ASN A C 1
ATOM 882 O O . ASN A 1 120 ? -12.358 11.640 8.244 1.00 91.44 120 ASN A O 1
ATOM 886 N N . ALA A 1 121 ? -11.980 12.032 6.067 1.00 88.62 121 ALA A N 1
ATOM 887 C CA . ALA A 1 121 ? -12.979 11.069 5.601 1.00 88.62 121 ALA A CA 1
ATOM 888 C C . ALA A 1 121 ? -12.607 9.626 5.983 1.00 88.62 121 ALA A C 1
ATOM 890 O O . ALA A 1 121 ? -13.459 8.860 6.435 1.00 88.62 121 ALA A O 1
ATOM 891 N N . VAL A 1 122 ? -11.325 9.266 5.858 1.00 91.44 122 VAL A N 1
ATOM 892 C CA . VAL A 1 122 ? -10.818 7.955 6.288 1.00 91.44 122 VAL A CA 1
ATOM 893 C C . VAL A 1 122 ? -10.946 7.786 7.806 1.00 91.44 122 VAL A C 1
ATOM 895 O O . VAL A 1 122 ? -11.461 6.767 8.255 1.00 91.44 122 VAL A O 1
ATOM 898 N N . ALA A 1 123 ? -10.571 8.791 8.601 1.00 93.12 123 ALA A N 1
ATOM 899 C CA . ALA A 1 123 ? -10.711 8.763 10.057 1.00 93.12 123 ALA A CA 1
ATOM 900 C C . ALA A 1 123 ? -12.173 8.592 10.503 1.00 93.12 123 ALA A C 1
ATOM 902 O O . ALA A 1 123 ? -12.459 7.784 11.385 1.00 93.12 123 ALA A O 1
ATOM 903 N N . ALA A 1 124 ? -13.112 9.284 9.850 1.00 91.50 124 ALA A N 1
ATOM 904 C CA . ALA A 1 124 ? -14.539 9.142 10.129 1.00 91.50 124 ALA A CA 1
ATOM 905 C C . ALA A 1 124 ? -15.051 7.716 9.854 1.00 91.50 124 ALA A C 1
ATOM 907 O O . ALA A 1 124 ? -15.825 7.173 10.646 1.00 91.50 124 ALA A O 1
ATOM 908 N N . ALA A 1 125 ? -14.592 7.086 8.769 1.00 89.19 125 ALA A N 1
ATOM 909 C CA . ALA A 1 125 ? -14.942 5.704 8.439 1.00 89.19 125 ALA A CA 1
ATOM 910 C C . ALA A 1 125 ? -14.320 4.678 9.401 1.00 89.19 125 ALA A C 1
ATOM 912 O O . ALA A 1 125 ? -14.887 3.610 9.613 1.00 89.19 125 ALA A O 1
ATOM 913 N N . LEU A 1 126 ? -13.185 5.018 10.013 1.00 92.25 126 LEU A N 1
ATOM 914 C CA . LEU A 1 126 ? -12.454 4.181 10.965 1.00 92.25 126 LEU A CA 1
ATOM 915 C C . LEU A 1 126 ? -12.841 4.439 12.430 1.00 92.25 126 LEU A C 1
ATOM 917 O O . LEU A 1 126 ? -12.222 3.879 13.328 1.00 92.25 126 LEU A O 1
ATOM 921 N N . ARG A 1 127 ? -13.866 5.261 12.703 1.00 91.56 127 ARG A N 1
ATOM 922 C CA . ARG A 1 127 ? -14.229 5.693 14.069 1.00 91.56 127 ARG A CA 1
ATOM 923 C C . ARG A 1 127 ? -14.531 4.550 15.050 1.00 91.56 127 ARG A C 1
ATOM 925 O O . ARG A 1 127 ? -14.429 4.762 16.253 1.00 91.56 127 ARG A O 1
ATOM 932 N N . LYS A 1 128 ? -14.971 3.396 14.537 1.00 91.25 128 LYS A N 1
ATOM 933 C CA . LYS A 1 128 ? -15.311 2.191 15.309 1.00 91.25 128 LYS A CA 1
ATOM 934 C C . LYS A 1 128 ? -14.266 1.076 15.175 1.00 91.25 128 LYS A C 1
ATOM 936 O O . LYS A 1 128 ? -14.441 0.019 15.772 1.00 91.25 128 LYS A O 1
ATOM 941 N N . ALA A 1 129 ? -13.221 1.288 14.377 1.00 94.06 129 ALA A N 1
ATOM 942 C CA . ALA A 1 129 ? -12.185 0.290 14.199 1.00 94.06 129 ALA A CA 1
ATOM 943 C C . ALA A 1 129 ? -11.320 0.249 15.461 1.00 94.06 129 ALA A C 1
ATOM 945 O O . ALA A 1 129 ? -10.933 1.289 15.995 1.00 94.06 129 ALA A O 1
ATOM 946 N N . GLU A 1 130 ? -10.992 -0.951 15.912 1.00 95.94 130 GLU A N 1
ATOM 947 C CA . GLU A 1 130 ? -10.013 -1.176 16.975 1.00 95.94 130 GLU A CA 1
ATOM 948 C C . GLU A 1 130 ? -8.601 -1.182 16.389 1.00 95.94 130 GLU A C 1
ATOM 950 O O . GLU A 1 130 ? -7.662 -0.637 16.971 1.00 95.94 130 GLU A O 1
ATOM 955 N N . LYS A 1 131 ? -8.461 -1.757 15.189 1.00 97.75 131 LYS A N 1
ATOM 956 C CA . LYS A 1 131 ? -7.191 -1.920 14.485 1.00 97.75 131 LYS A CA 1
ATOM 957 C C . LYS A 1 131 ? -7.361 -1.660 12.995 1.00 97.75 131 LYS A C 1
ATOM 959 O O . LYS A 1 131 ? -8.334 -2.091 12.381 1.00 97.75 131 LYS A O 1
ATOM 964 N N . VAL A 1 132 ? -6.389 -0.974 12.405 1.00 97.62 132 VAL A N 1
ATOM 965 C CA . VAL A 1 132 ? -6.359 -0.625 10.986 1.00 97.62 132 VAL A CA 1
ATOM 966 C C . VAL A 1 132 ? -5.092 -1.178 10.365 1.00 97.62 132 VAL A C 1
ATOM 968 O O . VAL A 1 132 ? -3.991 -0.684 10.603 1.00 97.62 132 VAL A O 1
ATOM 971 N N . LEU A 1 133 ? -5.262 -2.201 9.539 1.00 97.94 133 LEU A N 1
ATOM 972 C CA . LEU A 1 133 ? -4.207 -2.786 8.730 1.00 97.94 133 LEU A CA 1
ATOM 973 C C . LEU A 1 133 ? -4.081 -1.990 7.430 1.00 97.94 133 LEU A C 1
ATOM 975 O O . LEU A 1 133 ? -5.076 -1.550 6.859 1.00 97.94 133 LEU A O 1
ATOM 979 N N . THR A 1 134 ? -2.874 -1.836 6.906 1.00 97.25 134 THR A N 1
ATOM 980 C CA . THR A 1 134 ? -2.666 -1.304 5.552 1.00 97.25 134 THR A CA 1
ATOM 981 C C . THR A 1 134 ? -1.473 -1.972 4.895 1.00 97.25 134 THR A C 1
ATOM 983 O O . THR A 1 134 ? -0.490 -2.302 5.558 1.00 97.25 134 THR A O 1
ATOM 986 N N . ILE A 1 135 ? -1.564 -2.134 3.576 1.00 95.62 135 ILE A N 1
ATOM 987 C CA . ILE A 1 135 ? -0.516 -2.731 2.743 1.00 95.62 135 ILE A CA 1
ATOM 988 C C . ILE A 1 135 ? 0.289 -1.706 1.962 1.00 95.62 135 ILE A C 1
ATOM 990 O O . ILE A 1 135 ? 1.316 -2.064 1.427 1.00 95.62 135 ILE A O 1
ATOM 994 N N . CYS A 1 136 ? -0.163 -0.450 1.853 1.00 93.81 136 CYS A N 1
ATOM 995 C CA . CYS A 1 136 ? 0.538 0.593 1.098 1.00 93.81 136 CYS A CA 1
ATOM 996 C C . CYS A 1 136 ? 1.364 1.499 2.030 1.00 93.81 136 CYS A C 1
ATOM 998 O O . CYS A 1 136 ? 0.788 2.062 2.971 1.00 93.81 136 CYS A O 1
ATOM 1000 N N . PRO A 1 137 ? 2.670 1.717 1.779 1.00 92.75 137 PRO A N 1
ATOM 1001 C CA . PRO A 1 137 ? 3.540 2.394 2.743 1.00 92.75 137 PRO A CA 1
ATOM 1002 C C . PRO A 1 137 ? 3.185 3.877 2.879 1.00 92.75 137 PRO A C 1
ATOM 1004 O O . PRO A 1 137 ? 3.233 4.440 3.969 1.00 92.75 137 PRO A O 1
ATOM 1007 N N . HIS A 1 138 ? 2.710 4.508 1.799 1.00 91.06 138 HIS A N 1
ATOM 1008 C CA . HIS A 1 138 ? 2.156 5.863 1.855 1.00 91.06 138 HIS A CA 1
ATOM 1009 C C . HIS A 1 138 ? 0.922 5.944 2.749 1.00 91.06 138 HIS A C 1
ATOM 1011 O O . HIS A 1 138 ? 0.756 6.919 3.472 1.00 91.06 138 HIS A O 1
ATOM 1017 N N . CYS A 1 139 ? 0.056 4.930 2.708 1.00 95.06 139 CYS A N 1
ATOM 1018 C CA . CYS A 1 139 ? -1.115 4.880 3.576 1.00 95.06 139 CYS A CA 1
ATOM 1019 C C . CYS A 1 139 ? -0.689 4.682 5.031 1.00 95.06 139 CYS A C 1
ATOM 1021 O O . CYS A 1 139 ? -1.181 5.405 5.886 1.00 95.06 139 CYS A O 1
ATOM 1023 N N . TYR A 1 140 ? 0.270 3.792 5.302 1.00 96.50 140 TYR A N 1
ATOM 1024 C CA . TYR A 1 140 ? 0.791 3.567 6.651 1.00 96.50 140 TYR A CA 1
ATOM 1025 C C . TYR A 1 140 ? 1.343 4.837 7.287 1.00 96.50 140 TYR A C 1
ATOM 1027 O O . TYR A 1 140 ? 0.881 5.221 8.356 1.00 96.50 140 TYR A O 1
ATOM 1035 N N . LEU A 1 141 ? 2.254 5.543 6.611 1.00 94.31 141 LEU A N 1
ATOM 1036 C CA . LEU A 1 141 ? 2.835 6.774 7.152 1.00 94.31 141 LEU A CA 1
ATOM 1037 C C . LEU A 1 141 ? 1.773 7.855 7.396 1.00 94.31 141 LEU A C 1
ATOM 1039 O O . LEU A 1 141 ? 1.790 8.520 8.430 1.00 94.31 141 LEU A O 1
ATOM 1043 N N . THR A 1 142 ? 0.818 8.017 6.475 1.00 95.69 142 THR A N 1
ATOM 1044 C CA . THR A 1 142 ? -0.263 8.999 6.641 1.00 95.69 142 THR A CA 1
ATOM 1045 C C . THR A 1 142 ? -1.226 8.625 7.768 1.00 95.69 142 THR A C 1
ATOM 1047 O O . THR A 1 142 ? -1.606 9.495 8.547 1.00 95.69 142 THR A O 1
ATOM 1050 N N . LEU A 1 143 ? -1.594 7.348 7.897 1.00 97.19 143 LEU A N 1
ATOM 1051 C CA . LEU A 1 143 ? -2.455 6.864 8.976 1.00 97.19 143 LEU A CA 1
ATOM 1052 C C . LEU A 1 143 ? -1.746 6.925 10.335 1.00 97.19 143 LEU A C 1
ATOM 1054 O O . LEU A 1 143 ? -2.366 7.351 11.302 1.00 97.19 143 LEU A O 1
ATOM 1058 N N . LYS A 1 144 ? -0.451 6.580 10.420 1.00 96.88 144 LYS A N 1
ATOM 1059 C CA . LYS A 1 144 ? 0.337 6.718 11.658 1.00 96.88 144 LYS A CA 1
ATOM 1060 C C . LYS A 1 144 ? 0.438 8.171 12.101 1.00 96.88 144 LYS A C 1
ATOM 1062 O O . LYS A 1 144 ? 0.219 8.442 13.276 1.00 96.88 144 LYS A O 1
ATOM 1067 N N . LYS A 1 145 ? 0.694 9.101 11.174 1.00 96.25 145 LYS A N 1
ATOM 1068 C CA . LYS A 1 145 ? 0.665 10.542 11.469 1.00 96.25 145 LYS A CA 1
ATOM 1069 C C . LYS A 1 145 ? -0.705 10.961 12.016 1.00 96.25 145 LYS A C 1
ATOM 1071 O O . LYS A 1 145 ? -0.778 11.585 13.066 1.00 96.25 145 LYS A O 1
ATOM 1076 N N . ALA A 1 146 ? -1.789 10.538 11.365 1.00 97.00 146 ALA A N 1
ATOM 1077 C CA . ALA A 1 146 ? -3.146 10.832 11.825 1.00 97.00 146 ALA A CA 1
ATOM 1078 C C . ALA A 1 146 ? -3.474 10.202 13.193 1.00 97.00 146 ALA A C 1
ATOM 1080 O O . ALA A 1 146 ? -4.221 10.794 13.970 1.00 97.00 146 ALA A O 1
ATOM 1081 N N . GLN A 1 147 ? -2.914 9.029 13.503 1.00 97.81 147 GLN A N 1
ATOM 1082 C CA . GLN A 1 147 ? -3.015 8.400 14.821 1.00 97.81 147 GLN A CA 1
ATOM 1083 C C . GLN A 1 147 ? -2.282 9.230 15.887 1.00 97.81 147 GLN A C 1
ATOM 1085 O O . GLN A 1 147 ? -2.846 9.504 16.940 1.00 97.81 147 GLN A O 1
ATOM 1090 N N . GLN A 1 148 ? -1.055 9.680 15.603 1.00 96.94 148 GLN A N 1
ATOM 1091 C CA . GLN A 1 148 ? -0.260 10.532 16.503 1.00 96.94 148 GLN A CA 1
ATOM 1092 C C . GLN A 1 148 ? -0.932 11.885 16.773 1.00 96.94 148 GLN A C 1
ATOM 1094 O O . GLN A 1 148 ? -0.859 12.408 17.878 1.00 96.94 148 GLN A O 1
ATOM 1099 N N . GLU A 1 149 ? -1.634 12.431 15.781 1.00 96.44 149 GLU A N 1
ATOM 1100 C CA . GLU A 1 149 ? -2.422 13.663 15.902 1.00 96.44 149 GLU A CA 1
ATOM 1101 C C . GLU A 1 149 ? -3.795 13.440 16.572 1.00 96.44 149 GLU A C 1
ATOM 1103 O O . GLU A 1 149 ? -4.606 14.363 16.634 1.00 96.44 149 GLU A O 1
ATOM 1108 N N . GLY A 1 150 ? -4.106 12.218 17.020 1.00 96.00 150 GLY A N 1
ATOM 1109 C CA . GLY A 1 150 ? -5.362 11.877 17.696 1.00 96.00 150 GLY A CA 1
ATOM 1110 C C . GLY A 1 150 ? -6.595 11.802 16.785 1.00 96.00 150 GLY A C 1
ATOM 1111 O O . GLY A 1 150 ? -7.714 11.657 17.276 1.00 96.00 150 GLY A O 1
ATOM 1112 N N . ARG A 1 151 ? -6.425 11.885 15.458 1.00 95.19 151 ARG A N 1
ATOM 1113 C CA . ARG A 1 151 ? -7.530 11.805 14.479 1.00 95.19 151 ARG A CA 1
ATOM 1114 C C . ARG A 1 151 ? -8.021 10.376 14.286 1.00 95.19 151 ARG A C 1
ATOM 1116 O O . ARG A 1 151 ? -9.199 10.164 14.021 1.00 95.19 151 ARG A O 1
ATOM 1123 N N . ILE A 1 152 ? -7.120 9.404 14.408 1.00 96.25 152 ILE A N 1
ATOM 1124 C CA . ILE A 1 152 ? -7.426 7.973 14.360 1.00 96.25 152 ILE A CA 1
ATOM 1125 C C . ILE A 1 152 ? -7.120 7.382 15.732 1.00 96.25 152 ILE A C 1
ATOM 1127 O O . ILE A 1 152 ? -5.992 7.470 16.203 1.00 96.25 152 ILE A O 1
ATOM 1131 N N . LYS A 1 153 ? -8.133 6.787 16.368 1.00 96.25 153 LYS A N 1
ATOM 1132 C CA . LYS A 1 153 ? -7.981 6.112 17.667 1.00 96.25 153 LYS A CA 1
ATOM 1133 C C . LYS A 1 153 ? -7.521 4.660 17.533 1.00 96.25 153 LYS A C 1
ATOM 1135 O O . LYS A 1 153 ? -6.890 4.145 18.445 1.00 96.25 153 LYS A O 1
ATOM 1140 N N . ALA A 1 154 ? -7.859 4.024 16.413 1.00 96.50 154 ALA A N 1
ATOM 1141 C CA . ALA A 1 154 ? -7.504 2.644 16.125 1.00 96.50 154 ALA A CA 1
ATOM 1142 C C . ALA A 1 154 ? -5.983 2.452 16.062 1.00 96.50 154 ALA A C 1
ATOM 1144 O O . ALA A 1 154 ? -5.257 3.330 15.588 1.00 96.50 154 ALA A O 1
ATOM 1145 N N . GLU A 1 155 ? -5.513 1.272 16.456 1.00 97.88 155 GLU A N 1
ATOM 1146 C CA . GLU A 1 155 ? -4.120 0.877 16.281 1.00 97.88 155 GLU A CA 1
ATOM 1147 C C . GLU A 1 155 ? -3.802 0.708 14.788 1.00 97.88 155 GLU A C 1
ATOM 1149 O O . GLU A 1 155 ? -4.368 -0.147 14.109 1.00 97.88 155 GLU A O 1
ATOM 1154 N N . VAL A 1 156 ? -2.877 1.504 14.256 1.00 98.06 156 VAL A N 1
ATOM 1155 C CA . VAL A 1 156 ? -2.444 1.416 12.858 1.00 98.06 156 VAL A CA 1
ATOM 1156 C C . VAL A 1 156 ? -1.264 0.451 12.731 1.00 98.06 156 VAL A C 1
ATOM 1158 O O . VAL A 1 156 ? -0.173 0.702 13.264 1.00 98.06 156 VAL A O 1
ATOM 1161 N N . VAL A 1 157 ? -1.473 -0.609 11.948 1.00 97.31 157 VAL A N 1
ATOM 1162 C CA . VAL A 1 157 ? -0.533 -1.711 11.720 1.00 97.31 157 VAL A CA 1
ATOM 1163 C C . VAL A 1 157 ? -0.117 -1.776 10.251 1.00 97.31 157 VAL A C 1
ATOM 1165 O O . VAL A 1 157 ? -0.933 -1.728 9.325 1.00 97.31 157 VAL A O 1
ATOM 1168 N N . TRP A 1 158 ? 1.189 -1.920 10.038 1.00 96.38 158 TRP A N 1
ATOM 1169 C CA . TRP A 1 158 ? 1.771 -2.187 8.730 1.00 96.38 158 TRP A CA 1
ATOM 1170 C C . TRP A 1 158 ? 1.674 -3.681 8.419 1.00 96.38 158 TRP A C 1
ATOM 1172 O O . TRP A 1 158 ? 2.483 -4.454 8.927 1.00 96.38 158 TRP A O 1
ATOM 1182 N N . LEU A 1 159 ? 0.702 -4.110 7.602 1.00 96.25 159 LEU A N 1
ATOM 1183 C CA . LEU A 1 159 ? 0.462 -5.544 7.371 1.00 96.25 159 LEU A CA 1
ATOM 1184 C C . LEU A 1 159 ? 1.688 -6.225 6.749 1.00 96.25 159 LEU A C 1
ATOM 1186 O O . LEU A 1 159 ? 2.106 -7.288 7.200 1.00 96.25 159 LEU A O 1
ATOM 1190 N N . CYS A 1 160 ? 2.321 -5.567 5.776 1.00 94.38 160 CYS A N 1
ATOM 1191 C CA . CYS A 1 160 ? 3.558 -6.051 5.165 1.00 94.38 160 CYS A CA 1
ATOM 1192 C C . CYS A 1 160 ? 4.708 -6.167 6.183 1.00 94.38 160 CYS A C 1
ATOM 1194 O O . CYS A 1 160 ? 5.616 -6.951 5.977 1.00 94.38 160 CYS A O 1
ATOM 1196 N N . GLY A 1 161 ? 4.673 -5.427 7.292 1.00 92.50 161 GLY A N 1
ATOM 1197 C CA . GLY A 1 161 ? 5.698 -5.481 8.335 1.00 92.50 161 GLY A CA 1
ATOM 1198 C C . GLY A 1 161 ? 5.533 -6.611 9.342 1.00 92.50 161 GLY A C 1
ATOM 1199 O O . GLY A 1 161 ? 6.500 -6.981 10.007 1.00 92.50 161 GLY A O 1
ATOM 1200 N N . VAL A 1 162 ? 4.324 -7.156 9.472 1.00 93.62 162 VAL A N 1
ATOM 1201 C CA . VAL A 1 162 ? 3.994 -8.195 10.463 1.00 93.62 162 VAL A CA 1
ATOM 1202 C C . VAL A 1 162 ? 3.764 -9.560 9.829 1.00 93.62 162 VAL A C 1
ATOM 1204 O O . VAL A 1 162 ? 3.911 -10.574 10.502 1.00 93.62 162 VAL A O 1
ATOM 1207 N N . VAL A 1 163 ? 3.449 -9.607 8.532 1.00 92.50 163 VAL A N 1
ATOM 1208 C CA . VAL A 1 163 ? 3.346 -10.877 7.818 1.00 92.50 163 VAL A CA 1
ATOM 1209 C C . VAL A 1 163 ? 4.722 -11.528 7.704 1.00 92.50 163 VAL A C 1
ATOM 1211 O O . VAL A 1 163 ? 5.739 -10.853 7.529 1.00 92.50 163 VAL A O 1
ATOM 1214 N N . ARG A 1 164 ? 4.752 -12.853 7.786 1.00 87.00 164 ARG A N 1
ATOM 1215 C CA . ARG A 1 164 ? 5.941 -13.669 7.547 1.00 87.00 164 ARG A CA 1
ATOM 1216 C C . ARG A 1 164 ? 5.572 -14.798 6.598 1.00 87.00 164 ARG A C 1
ATOM 1218 O O . ARG A 1 164 ? 4.429 -15.250 6.583 1.00 87.00 164 ARG A O 1
ATOM 1225 N N . GLY A 1 165 ? 6.534 -15.240 5.800 1.00 81.88 165 GLY A N 1
ATOM 1226 C CA . GLY A 1 165 ? 6.341 -16.336 4.860 1.00 81.88 165 GLY A CA 1
ATOM 1227 C C . GLY A 1 165 ? 7.662 -16.970 4.448 1.00 81.88 165 GLY A C 1
ATOM 1228 O O . GLY A 1 165 ? 8.719 -16.627 4.971 1.00 81.88 165 GLY A O 1
ATOM 1229 N N . ALA A 1 166 ? 7.580 -17.916 3.517 1.00 80.69 166 ALA A N 1
ATOM 1230 C CA . ALA A 1 166 ? 8.728 -18.642 2.985 1.00 80.69 166 ALA A CA 1
ATOM 1231 C C . ALA A 1 166 ? 8.993 -18.243 1.531 1.00 80.69 166 ALA A C 1
ATOM 1233 O O . ALA A 1 166 ? 8.102 -17.750 0.837 1.00 80.69 166 ALA A O 1
ATOM 1234 N N . ALA A 1 167 ? 10.239 -18.424 1.096 1.00 79.25 167 ALA A N 1
ATOM 1235 C CA . ALA A 1 167 ? 10.634 -18.152 -0.276 1.00 79.25 167 ALA A CA 1
ATOM 1236 C C . ALA A 1 167 ? 9.848 -19.062 -1.236 1.00 79.25 167 ALA A C 1
ATOM 1238 O O . ALA A 1 167 ? 9.716 -20.261 -0.954 1.00 79.25 167 ALA A O 1
ATOM 1239 N N . PRO A 1 168 ? 9.347 -18.532 -2.364 1.00 82.06 168 PRO A N 1
ATOM 1240 C CA . PRO A 1 168 ? 8.766 -19.366 -3.405 1.00 82.06 168 PRO A CA 1
ATOM 1241 C C . PRO A 1 168 ? 9.774 -20.392 -3.936 1.00 82.06 168 PRO A C 1
ATOM 1243 O O . PRO A 1 168 ? 10.983 -20.141 -3.960 1.00 82.06 168 PRO A O 1
ATOM 1246 N N . ALA A 1 169 ? 9.279 -21.543 -4.391 1.00 80.06 169 ALA A N 1
ATOM 1247 C CA . ALA A 1 169 ? 10.112 -22.572 -5.004 1.00 80.06 169 ALA A CA 1
ATOM 1248 C C . ALA A 1 169 ? 10.904 -22.019 -6.199 1.00 80.06 169 ALA A C 1
ATOM 1250 O O . ALA A 1 169 ? 10.354 -21.332 -7.056 1.00 80.06 169 ALA A O 1
ATOM 1251 N N . GLY A 1 170 ? 12.202 -22.330 -6.254 1.00 80.88 170 GLY A N 1
ATOM 1252 C CA . GLY A 1 170 ? 13.073 -21.931 -7.366 1.00 80.88 170 GLY A CA 1
ATOM 1253 C C . GLY A 1 170 ? 13.448 -20.445 -7.406 1.00 80.88 170 GLY A C 1
ATOM 1254 O O . GLY A 1 170 ? 14.051 -20.009 -8.382 1.00 80.88 170 GLY A O 1
ATOM 1255 N N . VAL A 1 171 ? 13.120 -19.663 -6.370 1.00 82.94 171 VAL A N 1
ATOM 1256 C CA . VAL A 1 171 ? 13.540 -18.261 -6.253 1.00 82.94 171 VAL A CA 1
ATOM 1257 C C . VAL A 1 171 ? 14.664 -18.151 -5.227 1.00 82.94 171 VAL A C 1
ATOM 1259 O O . VAL A 1 171 ? 14.440 -18.365 -4.041 1.00 82.94 171 VAL A O 1
ATOM 1262 N N . ASP A 1 172 ? 15.864 -17.790 -5.687 1.00 82.69 172 ASP A N 1
ATOM 1263 C CA . ASP A 1 172 ? 17.049 -17.591 -4.834 1.00 82.69 172 ASP A CA 1
ATOM 1264 C C . ASP A 1 172 ? 17.426 -16.111 -4.663 1.00 82.69 172 ASP A C 1
ATOM 1266 O O . ASP A 1 172 ? 18.055 -15.731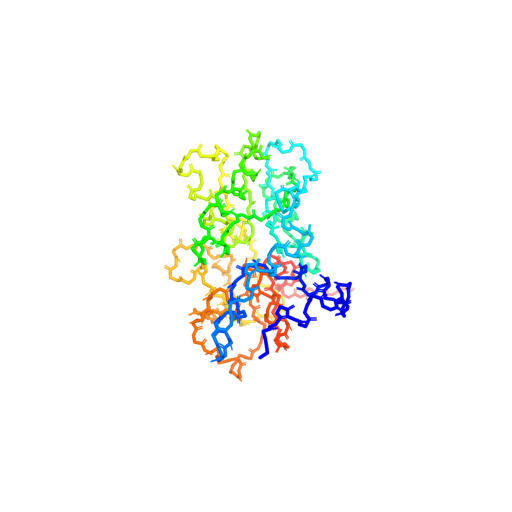 -3.674 1.00 82.69 172 ASP A O 1
ATOM 1270 N N . VAL A 1 173 ? 17.045 -15.258 -5.620 1.00 86.50 173 VAL A N 1
ATOM 1271 C CA . VAL A 1 173 ? 17.380 -13.828 -5.642 1.00 86.50 173 VAL A CA 1
ATOM 1272 C C . VAL A 1 173 ? 16.123 -13.012 -5.907 1.00 86.50 173 VAL A C 1
ATOM 1274 O O . VAL A 1 173 ? 15.356 -13.324 -6.818 1.00 86.50 173 VAL A O 1
ATOM 1277 N N . VAL A 1 174 ? 15.933 -11.937 -5.144 1.00 88.81 174 VAL A N 1
ATOM 1278 C CA . VAL A 1 174 ? 14.862 -10.962 -5.376 1.00 88.81 174 VAL A CA 1
ATOM 1279 C C . VAL A 1 174 ? 15.403 -9.544 -5.366 1.00 88.81 174 VAL A C 1
ATOM 1281 O O . VAL A 1 174 ? 16.278 -9.197 -4.571 1.00 88.81 174 VAL A O 1
ATOM 1284 N N . TRP A 1 175 ? 14.834 -8.706 -6.225 1.00 90.00 175 TRP A N 1
ATOM 1285 C CA . TRP A 1 175 ? 15.105 -7.276 -6.235 1.00 90.00 175 TRP A CA 1
ATOM 1286 C C . TRP A 1 175 ? 14.043 -6.568 -5.401 1.00 90.00 175 TRP A C 1
ATOM 1288 O O . TRP A 1 175 ? 12.879 -6.509 -5.789 1.00 90.00 175 TRP A O 1
ATOM 1298 N N . HIS A 1 176 ? 14.410 -6.046 -4.236 1.00 90.38 176 HIS A N 1
ATOM 1299 C CA . HIS A 1 176 ? 13.462 -5.413 -3.323 1.00 90.38 176 HIS A CA 1
ATOM 1300 C C . HIS A 1 176 ? 13.418 -3.904 -3.551 1.00 90.38 176 HIS A C 1
ATOM 1302 O O . HIS A 1 176 ? 14.321 -3.173 -3.147 1.00 90.38 176 HIS A O 1
ATOM 1308 N N . LEU A 1 177 ? 12.350 -3.425 -4.193 1.00 87.88 177 LEU A N 1
ATOM 1309 C CA . LEU A 1 177 ? 12.143 -2.000 -4.417 1.00 87.88 177 LEU A CA 1
ATOM 1310 C C . LEU A 1 177 ? 11.572 -1.321 -3.175 1.00 87.88 177 LEU A C 1
ATOM 1312 O O . LEU A 1 177 ? 10.358 -1.324 -2.924 1.00 87.88 177 LEU A O 1
ATOM 1316 N N . ARG A 1 178 ? 12.461 -0.613 -2.484 1.00 84.62 178 ARG A N 1
ATOM 1317 C CA . ARG A 1 178 ? 12.137 0.325 -1.420 1.00 84.62 178 ARG A CA 1
ATOM 1318 C C . ARG A 1 178 ? 11.868 1.700 -2.022 1.00 84.62 178 ARG A C 1
ATOM 1320 O O . ARG A 1 178 ? 12.762 2.505 -2.262 1.00 84.62 178 ARG A O 1
ATOM 1327 N N . GLY A 1 179 ? 10.593 1.954 -2.307 1.00 79.25 179 GLY A N 1
ATOM 1328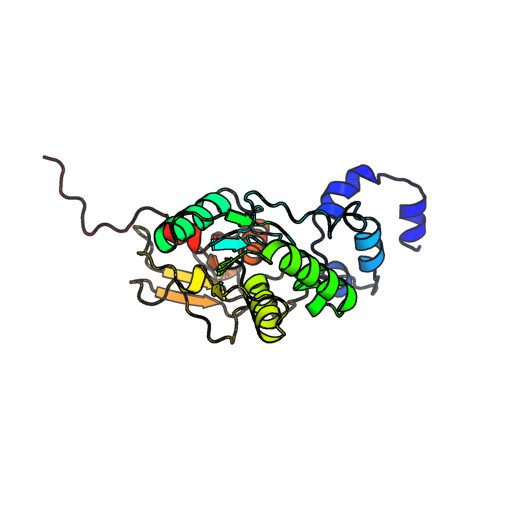 C CA . GLY A 1 179 ? 10.133 3.188 -2.941 1.00 79.25 179 GLY A CA 1
ATOM 1329 C C . GLY A 1 179 ? 10.219 4.432 -2.048 1.00 79.25 179 GLY A C 1
ATOM 1330 O O . GLY A 1 179 ? 10.631 4.408 -0.895 1.00 79.25 179 GLY A O 1
ATOM 1331 N N . CYS A 1 180 ? 9.704 5.557 -2.542 1.00 78.00 180 CYS A N 1
ATOM 1332 C CA . CYS A 1 180 ? 9.747 6.869 -1.877 1.00 78.00 180 CYS A CA 1
ATOM 1333 C C . CYS A 1 180 ? 8.986 6.995 -0.536 1.00 78.00 180 CYS A C 1
ATOM 1335 O O . CYS A 1 180 ? 8.877 8.097 -0.001 1.00 78.00 180 CYS A O 1
ATOM 1337 N N . ALA A 1 181 ? 8.367 5.930 -0.033 1.00 82.31 181 ALA A N 1
ATOM 1338 C CA . ALA A 1 181 ? 7.757 5.883 1.297 1.00 82.31 181 ALA A CA 1
ATOM 1339 C C . ALA A 1 181 ? 8.460 4.898 2.240 1.00 82.31 181 ALA A C 1
ATOM 1341 O O . ALA A 1 181 ? 8.156 4.893 3.423 1.00 82.31 181 ALA A O 1
ATOM 1342 N N . THR A 1 182 ? 9.383 4.079 1.735 1.00 82.31 182 THR A N 1
ATOM 1343 C CA . THR A 1 182 ? 10.111 3.088 2.532 1.00 82.31 182 THR A CA 1
ATOM 1344 C C . THR A 1 182 ? 11.619 3.299 2.476 1.00 82.31 182 THR A C 1
ATOM 1346 O O . THR A 1 182 ? 12.281 2.979 3.455 1.00 82.31 182 THR A O 1
ATOM 1349 N N . ALA A 1 183 ? 12.172 3.864 1.399 1.00 79.19 183 ALA A N 1
ATOM 1350 C CA . ALA A 1 183 ? 13.588 4.215 1.289 1.00 79.19 183 ALA A CA 1
ATOM 1351 C C . ALA A 1 183 ? 14.028 5.113 2.456 1.00 79.19 183 ALA A C 1
ATOM 1353 O O . ALA A 1 183 ? 13.422 6.163 2.694 1.00 79.19 183 ALA A O 1
ATOM 1354 N N . GLY A 1 184 ? 15.082 4.702 3.164 1.00 75.56 184 GLY A N 1
ATOM 1355 C CA . GLY A 1 184 ? 15.625 5.433 4.315 1.00 75.56 184 GLY A CA 1
ATOM 1356 C C . GLY A 1 184 ? 14.708 5.479 5.544 1.00 75.56 184 GLY A C 1
ATOM 1357 O O . GLY A 1 184 ? 14.895 6.335 6.399 1.00 75.56 184 GLY A O 1
ATOM 1358 N N . GLN A 1 185 ? 13.682 4.628 5.619 1.00 80.44 185 GLN A N 1
ATOM 1359 C CA . GLN A 1 185 ? 12.852 4.461 6.817 1.00 80.44 185 GLN A CA 1
ATOM 1360 C C . GLN A 1 185 ? 13.233 3.170 7.548 1.00 80.44 185 GLN A C 1
ATOM 1362 O O . GLN A 1 185 ? 13.543 2.167 6.909 1.00 80.44 185 GLN A O 1
ATOM 1367 N N . GLU A 1 186 ? 13.146 3.152 8.871 1.00 84.38 186 GLU A N 1
ATOM 1368 C CA . GLU A 1 186 ? 13.262 1.917 9.654 1.00 84.38 186 GLU A CA 1
ATOM 1369 C C . GLU A 1 186 ? 11.891 1.237 9.715 1.00 84.38 186 GLU A C 1
ATOM 1371 O O . GLU A 1 186 ? 11.107 1.429 10.642 1.00 84.38 186 GLU A O 1
ATOM 1376 N N . LEU A 1 187 ? 11.553 0.502 8.652 1.00 82.12 187 LEU A N 1
ATOM 1377 C CA . LEU A 1 187 ? 10.327 -0.290 8.575 1.00 82.12 187 LEU A CA 1
ATOM 1378 C C . LEU A 1 187 ? 10.682 -1.774 8.461 1.00 82.12 187 LEU A C 1
ATOM 1380 O O . LEU A 1 187 ? 11.551 -2.108 7.652 1.00 82.12 187 LEU A O 1
ATOM 1384 N N . PRO A 1 188 ? 9.997 -2.657 9.210 1.00 84.62 188 PRO A N 1
ATOM 1385 C CA . PRO A 1 188 ? 10.227 -4.092 9.121 1.00 84.62 188 PRO A CA 1
ATOM 1386 C C . PRO A 1 188 ? 9.894 -4.592 7.715 1.00 84.62 188 PRO A C 1
ATOM 1388 O O . PRO A 1 188 ? 8.862 -4.220 7.139 1.00 84.62 188 PRO A O 1
ATOM 1391 N N . SER A 1 189 ? 10.776 -5.431 7.172 1.00 82.31 189 SER A N 1
ATOM 1392 C CA . SER A 1 189 ? 10.593 -6.033 5.857 1.00 82.31 189 SER A CA 1
ATOM 1393 C C . SER A 1 189 ? 9.926 -7.405 5.996 1.00 82.31 189 SER A C 1
ATOM 1395 O O . SER A 1 189 ? 10.387 -8.226 6.785 1.00 82.31 189 SER A O 1
ATOM 1397 N N . PRO A 1 190 ? 8.893 -7.717 5.198 1.00 84.00 190 PRO A N 1
ATOM 1398 C CA . PRO A 1 190 ? 8.341 -9.073 5.127 1.00 84.00 190 PRO A CA 1
ATOM 1399 C C . PRO A 1 190 ? 9.332 -10.104 4.578 1.00 84.00 190 PRO A C 1
ATOM 1401 O O . PRO A 1 190 ? 9.100 -11.300 4.728 1.00 84.00 190 PRO A O 1
ATOM 1404 N N . LEU A 1 191 ? 10.401 -9.643 3.919 1.00 88.19 191 LEU A N 1
ATOM 1405 C CA . LEU A 1 191 ? 11.459 -10.490 3.370 1.00 88.19 191 LEU A CA 1
ATOM 1406 C C . LEU A 1 191 ? 12.560 -10.816 4.392 1.00 88.19 191 LEU A C 1
ATOM 1408 O O . LEU A 1 191 ? 13.470 -11.590 4.102 1.00 88.19 191 LEU A O 1
ATOM 1412 N N . GLU A 1 192 ? 12.506 -10.206 5.576 1.00 83.88 192 GLU A N 1
ATOM 1413 C CA . GLU A 1 192 ? 13.502 -10.391 6.626 1.00 83.88 192 GLU A CA 1
ATOM 1414 C C . GLU A 1 192 ? 13.494 -11.832 7.158 1.00 83.88 192 GLU A C 1
ATOM 1416 O O . GLU A 1 192 ? 12.441 -12.407 7.431 1.00 83.88 192 GLU A O 1
ATOM 1421 N N . GLY A 1 193 ? 14.684 -12.424 7.294 1.00 81.69 193 GLY A N 1
ATOM 1422 C CA . GLY A 1 193 ? 14.854 -13.797 7.778 1.00 81.69 193 GLY A CA 1
ATOM 1423 C C . GLY A 1 193 ? 14.502 -14.894 6.765 1.00 81.69 193 GLY A C 1
ATOM 1424 O O . GLY A 1 193 ? 14.591 -16.074 7.098 1.00 81.69 193 GLY A O 1
ATOM 1425 N N . MET A 1 194 ? 14.124 -14.545 5.532 1.00 86.31 194 MET A N 1
ATOM 1426 C CA . MET A 1 194 ? 13.912 -15.525 4.466 1.00 86.31 194 MET A CA 1
ATOM 1427 C C . MET A 1 194 ? 15.250 -16.002 3.890 1.00 86.31 194 MET A C 1
ATOM 1429 O O . MET A 1 194 ? 16.189 -15.220 3.752 1.00 86.31 194 MET A O 1
ATOM 1433 N N . ASN A 1 195 ? 15.317 -17.272 3.478 1.00 86.38 195 ASN A N 1
ATOM 1434 C CA . ASN A 1 195 ? 16.467 -17.818 2.751 1.00 86.38 195 ASN A CA 1
ATOM 1435 C C . ASN A 1 195 ? 16.476 -17.330 1.285 1.00 86.38 195 ASN A C 1
ATOM 1437 O O . ASN A 1 195 ? 16.185 -18.091 0.364 1.00 86.38 195 ASN A O 1
ATOM 1441 N N . LEU A 1 196 ? 16.722 -16.032 1.095 1.00 87.12 196 LEU A N 1
ATOM 1442 C CA . LEU A 1 196 ? 16.750 -15.319 -0.182 1.00 87.12 196 LEU A CA 1
ATOM 1443 C C . LEU A 1 196 ? 17.916 -14.331 -0.198 1.00 87.12 196 LEU A C 1
ATOM 1445 O O . LEU A 1 196 ? 18.140 -13.602 0.769 1.00 87.12 196 LEU A O 1
ATOM 1449 N N . LYS A 1 197 ? 18.596 -14.205 -1.338 1.00 88.62 197 LYS A N 1
ATOM 1450 C CA . LYS A 1 197 ? 19.470 -13.059 -1.592 1.00 88.62 197 LYS A CA 1
ATOM 1451 C C . LYS A 1 197 ? 18.609 -11.856 -1.975 1.00 88.62 197 LYS A C 1
ATOM 1453 O O . LYS A 1 197 ? 18.059 -11.797 -3.075 1.00 88.62 197 LYS A O 1
ATOM 1458 N N . VAL A 1 198 ? 18.511 -10.879 -1.078 1.00 89.00 198 VAL A N 1
ATOM 1459 C CA . VAL A 1 198 ? 17.768 -9.636 -1.320 1.00 89.00 198 VAL A CA 1
ATOM 1460 C C . VAL A 1 198 ? 18.708 -8.567 -1.871 1.00 89.00 198 VAL A C 1
ATOM 1462 O O . VAL A 1 198 ? 19.644 -8.140 -1.198 1.00 89.00 198 VAL A O 1
ATOM 1465 N N . VAL A 1 199 ? 18.450 -8.112 -3.095 1.00 88.25 199 VAL A N 1
ATOM 1466 C CA . VAL A 1 199 ? 19.144 -6.977 -3.711 1.00 88.25 199 VAL A CA 1
ATOM 1467 C C . VAL A 1 199 ? 18.273 -5.737 -3.546 1.00 88.25 199 VAL A C 1
ATOM 1469 O O . VAL A 1 199 ? 17.213 -5.625 -4.164 1.00 88.25 199 VAL A O 1
ATOM 1472 N N . ALA A 1 200 ? 18.687 -4.814 -2.680 1.00 85.50 200 ALA A N 1
ATOM 1473 C CA . ALA A 1 200 ? 17.918 -3.607 -2.402 1.00 85.50 200 ALA A CA 1
ATOM 1474 C C . ALA A 1 200 ? 17.961 -2.624 -3.583 1.00 85.50 200 ALA A C 1
ATOM 1476 O O . ALA A 1 200 ? 19.023 -2.318 -4.125 1.00 85.50 200 ALA A O 1
ATOM 1477 N N . ILE A 1 201 ? 16.798 -2.083 -3.940 1.00 81.38 201 ILE A N 1
ATOM 1478 C CA . ILE A 1 201 ? 16.654 -0.941 -4.840 1.00 81.38 201 ILE A CA 1
ATOM 1479 C C . ILE A 1 201 ? 16.060 0.209 -4.021 1.00 81.38 201 ILE A C 1
ATOM 1481 O O . ILE A 1 201 ? 14.842 0.327 -3.888 1.00 81.38 201 ILE A O 1
ATOM 1485 N N . ASP A 1 202 ? 16.915 1.080 -3.486 1.00 76.38 202 ASP A N 1
ATOM 1486 C CA . ASP A 1 202 ? 16.509 2.298 -2.766 1.00 76.38 202 ASP A CA 1
ATOM 1487 C C . ASP A 1 202 ? 16.318 3.469 -3.740 1.00 76.38 202 ASP A C 1
ATOM 1489 O O . ASP A 1 202 ? 17.040 4.470 -3.735 1.00 76.38 202 ASP A O 1
ATOM 1493 N N . SER A 1 203 ? 15.336 3.338 -4.628 1.00 67.69 203 SER A N 1
ATOM 1494 C CA . SER A 1 203 ? 15.043 4.341 -5.653 1.00 67.69 203 SER A CA 1
ATOM 1495 C C . SER A 1 203 ? 13.540 4.577 -5.807 1.00 67.69 203 SER A C 1
ATOM 1497 O O . SER A 1 203 ? 12.700 3.918 -5.192 1.00 67.69 203 SER A O 1
ATOM 1499 N N . CYS A 1 204 ? 13.156 5.578 -6.596 1.00 69.69 204 CYS A N 1
ATOM 1500 C CA . CYS A 1 204 ? 11.752 5.806 -6.909 1.00 69.69 204 CYS A CA 1
ATOM 1501 C C . CYS A 1 204 ? 11.296 4.871 -8.031 1.00 69.69 204 CYS A C 1
ATOM 1503 O O . CYS A 1 204 ? 12.011 4.719 -8.999 1.00 69.69 204 CYS A O 1
ATOM 1505 N N . CYS A 1 205 ? 10.061 4.361 -8.013 1.00 63.91 205 CYS A N 1
ATOM 1506 C CA . CYS A 1 205 ? 9.475 3.644 -9.161 1.00 63.91 205 CYS A CA 1
ATOM 1507 C C . CYS A 1 205 ? 9.250 4.520 -10.417 1.00 63.91 205 CYS A C 1
ATOM 1509 O O . CYS A 1 205 ? 8.742 4.045 -11.432 1.00 63.91 205 CYS A O 1
ATOM 1511 N N . GLY A 1 206 ? 9.567 5.817 -10.347 1.00 62.00 206 GLY A N 1
ATOM 1512 C CA . GLY A 1 206 ? 9.286 6.791 -11.399 1.00 62.00 206 GLY A CA 1
ATOM 1513 C C . GLY A 1 206 ? 7.839 7.291 -11.417 1.00 62.00 206 GLY A C 1
ATOM 1514 O O . GLY A 1 206 ? 7.463 7.982 -12.359 1.00 62.00 206 GLY A O 1
ATOM 1515 N N . ASN A 1 207 ? 7.020 6.968 -10.403 1.00 62.28 207 ASN A N 1
ATOM 1516 C CA . ASN A 1 207 ? 5.753 7.670 -10.180 1.00 62.28 207 ASN A CA 1
ATOM 1517 C C . ASN A 1 207 ? 6.024 9.034 -9.524 1.00 62.28 207 ASN A C 1
ATOM 1519 O O . ASN A 1 207 ? 6.656 9.097 -8.462 1.00 62.28 207 ASN A O 1
ATOM 1523 N N . PRO A 1 208 ? 5.483 10.125 -10.080 1.00 53.75 208 PRO A N 1
ATOM 1524 C CA . PRO A 1 208 ? 5.594 11.438 -9.452 1.00 53.75 208 PRO A CA 1
ATOM 1525 C C . PRO A 1 208 ? 4.871 11.503 -8.087 1.00 53.75 208 PRO A C 1
ATOM 1527 O O . PRO A 1 208 ? 4.054 10.629 -7.777 1.00 53.75 208 PRO A O 1
ATOM 1530 N N . PRO A 1 209 ? 5.198 12.474 -7.214 1.00 51.00 209 PRO A N 1
ATOM 1531 C CA . PRO A 1 209 ? 6.228 13.506 -7.384 1.00 51.00 209 PRO A CA 1
ATOM 1532 C C . PRO A 1 209 ? 7.658 13.004 -7.145 1.00 51.00 209 PRO A C 1
ATOM 1534 O O . PRO A 1 209 ? 8.593 13.795 -7.104 1.00 51.00 209 PRO A O 1
ATOM 1537 N N . GLY A 1 210 ? 7.854 11.693 -6.965 1.00 49.72 210 GLY A N 1
ATOM 1538 C CA . GLY A 1 210 ? 9.174 11.105 -6.788 1.00 49.72 210 GLY A CA 1
ATOM 1539 C C . GLY A 1 210 ? 9.988 11.144 -8.081 1.00 49.72 210 GLY A C 1
ATOM 1540 O O . GLY A 1 210 ? 10.093 10.144 -8.778 1.00 49.72 210 GLY A O 1
ATOM 1541 N N . MET A 1 211 ? 10.596 12.280 -8.399 1.00 50.12 211 MET A N 1
ATOM 1542 C CA . MET A 1 211 ? 11.683 12.350 -9.374 1.00 50.12 211 MET A CA 1
ATOM 1543 C C . MET A 1 211 ? 13.009 12.109 -8.648 1.00 50.12 211 MET A C 1
ATOM 1545 O O . MET A 1 211 ? 13.802 13.024 -8.459 1.00 50.12 211 MET A O 1
ATOM 1549 N N . ARG A 1 212 ? 13.242 10.883 -8.165 1.00 47.03 212 ARG A N 1
ATOM 1550 C CA . ARG A 1 212 ? 14.598 10.456 -7.787 1.00 47.03 212 ARG A CA 1
ATOM 1551 C C . ARG A 1 212 ? 15.073 9.436 -8.807 1.00 47.03 212 ARG A C 1
ATOM 1553 O O . ARG A 1 212 ? 14.407 8.416 -8.918 1.00 47.03 212 ARG A O 1
ATOM 1560 N N . LYS A 1 213 ? 16.161 9.817 -9.499 1.00 47.69 213 LYS A N 1
ATOM 1561 C CA . LYS A 1 213 ? 17.068 9.100 -10.419 1.00 47.69 213 LYS A CA 1
ATOM 1562 C C . LYS A 1 213 ? 16.452 7.981 -11.270 1.00 47.69 213 LYS A C 1
ATOM 1564 O O . LYS A 1 213 ? 15.800 7.073 -10.769 1.00 47.69 213 LYS A O 1
ATOM 1569 N N . GLU A 1 214 ? 16.725 8.042 -12.571 1.00 51.88 214 GLU A N 1
ATOM 1570 C CA . GLU A 1 214 ? 16.507 6.943 -13.513 1.00 51.88 214 GLU A CA 1
ATOM 1571 C C . GLU A 1 214 ? 16.997 5.633 -12.888 1.00 51.88 214 GLU A C 1
ATOM 1573 O O . GLU A 1 214 ? 18.139 5.532 -12.438 1.00 51.88 214 GLU A O 1
ATOM 1578 N N . LEU A 1 215 ? 16.093 4.662 -12.743 1.00 56.66 215 LEU A N 1
ATOM 1579 C CA . LEU A 1 215 ? 16.490 3.356 -12.235 1.00 56.66 215 LEU A CA 1
ATOM 1580 C C . LEU A 1 215 ? 17.290 2.647 -13.321 1.00 56.66 215 LEU A C 1
ATOM 1582 O O . LEU A 1 215 ? 16.899 2.733 -14.488 1.00 56.66 215 LEU A O 1
ATOM 1586 N N . PRO A 1 216 ? 18.320 1.873 -12.958 1.00 60.44 216 PRO A N 1
ATOM 1587 C CA . PRO A 1 216 ? 19.019 1.020 -13.901 1.00 60.44 216 PRO A CA 1
ATOM 1588 C C . PRO A 1 216 ? 18.157 -0.220 -14.182 1.00 60.44 216 PRO A C 1
ATOM 1590 O O . PRO A 1 216 ? 18.533 -1.338 -13.865 1.00 60.44 216 PRO A O 1
ATOM 1593 N N . PHE A 1 217 ? 16.944 -0.052 -14.716 1.00 58.81 217 PHE A N 1
ATOM 1594 C CA . PHE A 1 217 ? 16.082 -1.197 -15.030 1.00 58.81 217 PHE A CA 1
ATOM 1595 C C . PHE A 1 217 ? 16.688 -2.112 -16.091 1.00 58.81 217 PHE A C 1
ATOM 1597 O O . PHE A 1 217 ? 16.348 -3.286 -16.135 1.00 58.81 217 PHE A O 1
ATOM 1604 N N . GLU A 1 218 ? 17.626 -1.592 -16.878 1.00 58.81 218 GLU A N 1
ATOM 1605 C CA . GLU A 1 218 ? 18.428 -2.363 -17.824 1.00 58.81 218 GLU A CA 1
ATOM 1606 C C . GLU A 1 218 ? 19.319 -3.411 -17.137 1.00 58.81 218 GLU A C 1
ATOM 1608 O O . GLU A 1 218 ? 19.682 -4.400 -17.763 1.00 58.81 218 GLU A O 1
ATOM 1613 N N . THR A 1 219 ? 19.646 -3.241 -15.848 1.00 64.94 219 THR A N 1
ATOM 1614 C CA . THR A 1 219 ? 20.486 -4.186 -15.091 1.00 64.94 219 THR A CA 1
ATOM 1615 C C . THR A 1 219 ? 19.690 -5.100 -14.160 1.00 64.94 219 THR A C 1
ATOM 1617 O O . THR A 1 219 ? 20.259 -6.014 -13.557 1.00 64.94 219 THR A O 1
ATOM 1620 N N . VAL A 1 220 ? 18.374 -4.890 -14.036 1.00 71.44 220 VAL A N 1
ATOM 1621 C CA . VAL A 1 220 ? 17.520 -5.729 -13.192 1.00 71.44 220 VAL A CA 1
ATOM 1622 C C . VAL A 1 220 ? 17.191 -7.021 -13.931 1.00 71.44 220 VAL A C 1
ATOM 1624 O O . VAL A 1 220 ? 16.333 -7.063 -14.808 1.00 71.44 220 VAL A O 1
ATOM 1627 N N . MET A 1 221 ? 17.856 -8.102 -13.531 1.00 70.75 221 MET A N 1
ATOM 1628 C CA . MET A 1 221 ? 17.564 -9.455 -14.002 1.00 70.75 221 MET A CA 1
ATOM 1629 C C . MET A 1 221 ? 16.733 -10.192 -12.947 1.00 70.75 221 MET A C 1
ATOM 1631 O O . MET A 1 221 ? 17.274 -10.645 -11.937 1.00 70.75 221 MET A O 1
ATOM 1635 N N . GLY A 1 222 ? 15.415 -10.280 -13.152 1.00 79.25 222 GLY A N 1
ATOM 1636 C CA . GLY A 1 222 ? 14.496 -11.048 -12.302 1.00 79.25 222 GLY A CA 1
ATOM 1637 C C . GLY A 1 222 ? 13.265 -10.274 -11.826 1.00 79.25 222 GLY A C 1
ATOM 1638 O O . GLY A 1 222 ? 12.976 -9.169 -12.283 1.00 79.25 222 GLY A O 1
ATOM 1639 N N . THR A 1 223 ? 12.521 -10.875 -10.894 1.00 85.81 223 THR A N 1
ATOM 1640 C CA . THR A 1 223 ? 11.292 -10.287 -10.344 1.00 85.81 223 THR A CA 1
ATOM 1641 C C . THR A 1 223 ? 11.600 -9.218 -9.292 1.00 85.81 223 THR A C 1
ATOM 1643 O O . THR A 1 223 ? 12.350 -9.450 -8.339 1.00 85.81 223 THR A O 1
ATOM 1646 N N . ILE A 1 224 ? 10.967 -8.054 -9.441 1.00 90.25 224 ILE A N 1
ATOM 1647 C CA . ILE A 1 224 ? 11.006 -6.955 -8.477 1.00 90.25 224 ILE A CA 1
ATOM 1648 C C . ILE A 1 224 ? 9.863 -7.113 -7.471 1.00 90.25 224 ILE A C 1
ATOM 1650 O O . ILE A 1 224 ? 8.688 -7.138 -7.836 1.00 90.25 224 ILE A O 1
ATOM 1654 N N . VAL A 1 225 ? 10.191 -7.153 -6.187 1.00 92.62 225 VAL A N 1
ATOM 1655 C CA . VAL A 1 225 ? 9.220 -7.210 -5.093 1.00 92.62 225 VAL A CA 1
ATOM 1656 C C . VAL A 1 225 ? 9.068 -5.823 -4.478 1.00 92.62 225 VAL A C 1
ATOM 1658 O O . VAL A 1 225 ? 10.055 -5.133 -4.222 1.00 92.62 225 VAL A O 1
ATOM 1661 N N . SER A 1 226 ? 7.832 -5.396 -4.225 1.00 92.81 226 SER A N 1
ATOM 1662 C CA . SER A 1 226 ? 7.556 -4.158 -3.489 1.00 92.81 226 SER A CA 1
ATOM 1663 C C . SER A 1 226 ? 6.290 -4.276 -2.646 1.00 92.81 226 SER A C 1
ATOM 1665 O O . SER A 1 226 ? 5.338 -4.966 -2.996 1.00 92.81 226 SER A O 1
ATOM 1667 N N . GLU A 1 227 ? 6.244 -3.545 -1.544 1.00 92.06 227 GLU A N 1
ATOM 1668 C CA . GLU A 1 227 ? 5.082 -3.397 -0.669 1.00 92.06 227 GLU A CA 1
ATOM 1669 C C . GLU A 1 227 ? 4.173 -2.258 -1.123 1.00 92.06 227 GLU A C 1
ATOM 1671 O O . GLU A 1 227 ? 3.173 -1.963 -0.491 1.00 92.06 227 GLU A O 1
ATOM 1676 N N . CYS A 1 228 ? 4.523 -1.520 -2.175 1.00 91.44 228 CYS A N 1
ATOM 1677 C CA . CYS A 1 228 ? 3.693 -0.424 -2.651 1.00 91.44 228 CYS A CA 1
ATOM 1678 C C . CYS A 1 228 ? 2.918 -0.861 -3.899 1.00 91.44 228 CYS A C 1
ATOM 1680 O O . CYS A 1 228 ? 3.535 -0.984 -4.961 1.00 91.44 228 CYS A O 1
ATOM 1682 N N . PRO A 1 229 ? 1.574 -0.981 -3.844 1.00 91.56 229 PRO A N 1
ATOM 1683 C CA . PRO A 1 229 ? 0.775 -1.351 -5.015 1.00 91.56 229 PRO A CA 1
ATOM 1684 C C . PRO A 1 229 ? 1.019 -0.432 -6.221 1.00 91.56 229 PRO A C 1
ATOM 1686 O O . PRO A 1 229 ? 1.090 -0.891 -7.355 1.00 91.56 229 PRO A O 1
ATOM 1689 N N . ARG A 1 230 ? 1.246 0.869 -5.975 1.00 86.25 230 ARG A N 1
ATOM 1690 C CA . ARG A 1 230 ? 1.596 1.843 -7.023 1.00 86.25 230 ARG A CA 1
ATOM 1691 C C . ARG A 1 230 ? 2.975 1.630 -7.629 1.00 86.25 230 ARG A C 1
ATOM 1693 O O . ARG A 1 230 ? 3.165 1.979 -8.790 1.00 86.25 230 ARG A O 1
ATOM 1700 N N . CYS A 1 231 ? 3.946 1.158 -6.849 1.00 87.62 231 CYS A N 1
ATOM 1701 C CA . CYS A 1 231 ? 5.264 0.851 -7.395 1.00 87.62 231 CYS A CA 1
ATOM 1702 C C . CYS A 1 231 ? 5.159 -0.350 -8.329 1.00 87.62 231 CYS A C 1
ATOM 1704 O O . CYS A 1 231 ? 5.617 -0.251 -9.458 1.00 87.62 231 CYS A O 1
ATOM 1706 N N . VAL A 1 232 ? 4.477 -1.417 -7.904 1.00 90.69 232 VAL A N 1
ATOM 1707 C CA . VAL A 1 232 ? 4.272 -2.620 -8.725 1.00 90.69 232 VAL A CA 1
ATOM 1708 C C . VAL A 1 232 ? 3.513 -2.296 -10.013 1.00 90.69 232 VAL A C 1
ATOM 1710 O O . VAL A 1 232 ? 4.008 -2.610 -11.087 1.00 90.69 232 VAL A O 1
ATOM 1713 N N . GLU A 1 233 ? 2.384 -1.581 -9.931 1.00 86.81 233 GLU A N 1
ATOM 1714 C CA . GLU A 1 233 ? 1.619 -1.140 -11.112 1.00 86.81 233 GLU A CA 1
ATOM 1715 C C . GLU A 1 233 ? 2.517 -0.398 -12.112 1.00 86.81 233 GLU A C 1
ATOM 1717 O O . GLU A 1 233 ? 2.524 -0.709 -13.298 1.00 86.81 233 GLU A O 1
ATOM 1722 N N . ARG A 1 234 ? 3.344 0.536 -11.626 1.00 82.31 234 ARG A N 1
ATOM 1723 C CA . ARG A 1 234 ? 4.227 1.327 -12.488 1.00 82.31 234 ARG A CA 1
ATOM 1724 C C . ARG A 1 234 ? 5.354 0.512 -13.116 1.00 82.31 234 ARG A C 1
ATOM 1726 O O . ARG A 1 234 ? 5.760 0.812 -14.233 1.00 82.31 234 ARG A O 1
ATOM 1733 N N . LEU A 1 235 ? 5.897 -0.465 -12.400 1.00 83.81 235 LEU A N 1
ATOM 1734 C CA . LEU A 1 235 ? 6.921 -1.357 -12.941 1.00 83.81 235 LEU A CA 1
ATOM 1735 C C . LEU A 1 235 ? 6.336 -2.242 -14.049 1.00 83.81 235 LEU A C 1
ATOM 1737 O O . LEU A 1 235 ? 6.942 -2.351 -15.112 1.00 83.81 235 LEU A O 1
ATOM 1741 N N . LEU A 1 236 ? 5.132 -2.779 -13.835 1.00 86.12 236 LEU A N 1
ATOM 1742 C CA . LEU A 1 236 ? 4.404 -3.562 -14.835 1.00 86.12 236 LEU A CA 1
ATOM 1743 C C . LEU A 1 236 ? 4.089 -2.731 -16.089 1.00 86.12 236 LEU A C 1
ATOM 1745 O O . LEU A 1 236 ? 4.340 -3.187 -17.199 1.00 86.12 236 LEU A O 1
ATOM 1749 N N . GLU A 1 237 ? 3.635 -1.480 -15.934 1.00 81.19 237 GLU A N 1
ATOM 1750 C CA . GLU A 1 237 ? 3.426 -0.539 -17.054 1.00 81.19 237 GLU A CA 1
ATOM 1751 C C . GLU A 1 237 ? 4.699 -0.284 -17.882 1.00 81.19 237 GLU A C 1
ATOM 1753 O O . GLU A 1 237 ? 4.614 0.116 -19.040 1.00 81.19 237 GLU A O 1
ATOM 1758 N N . ARG A 1 238 ? 5.884 -0.482 -17.291 1.00 78.56 238 ARG A N 1
ATOM 1759 C CA . ARG A 1 238 ? 7.189 -0.339 -17.955 1.00 78.56 238 ARG A CA 1
ATOM 1760 C C . ARG A 1 238 ? 7.706 -1.653 -18.551 1.00 78.56 238 ARG A C 1
ATOM 1762 O O . ARG A 1 238 ? 8.837 -1.678 -19.022 1.00 78.56 238 ARG A O 1
ATOM 1769 N N . GLY A 1 239 ? 6.913 -2.725 -18.513 1.00 82.38 239 GLY A N 1
ATOM 1770 C CA . GLY A 1 239 ? 7.283 -4.043 -19.032 1.00 82.38 239 GLY A CA 1
ATOM 1771 C C . GLY A 1 239 ? 8.200 -4.853 -18.114 1.00 82.38 239 GLY A C 1
ATOM 1772 O O . GLY A 1 239 ? 8.759 -5.855 -18.548 1.00 82.38 239 GLY A O 1
ATOM 1773 N N . LEU A 1 240 ? 8.372 -4.441 -16.855 1.00 85.50 240 LEU A N 1
ATOM 1774 C CA . LEU A 1 240 ? 9.212 -5.155 -15.894 1.00 85.50 240 LEU A CA 1
ATOM 1775 C C . LEU A 1 240 ? 8.413 -6.225 -15.157 1.00 85.50 240 LEU A C 1
ATOM 1777 O O . LEU A 1 240 ? 7.228 -6.050 -14.874 1.00 85.50 240 LEU A O 1
ATOM 1781 N N . GLN A 1 241 ? 9.089 -7.301 -14.761 1.00 88.62 241 GLN A N 1
ATOM 1782 C CA . GLN A 1 241 ? 8.507 -8.293 -13.864 1.00 88.62 241 GLN A CA 1
ATOM 1783 C C . GLN A 1 241 ? 8.462 -7.729 -12.446 1.00 88.62 241 GLN A C 1
ATOM 1785 O O . GLN A 1 241 ? 9.500 -7.515 -11.819 1.00 88.62 241 GLN A O 1
ATOM 1790 N N . ALA A 1 242 ? 7.259 -7.482 -11.932 1.00 91.00 242 ALA A N 1
ATOM 1791 C CA . ALA A 1 242 ? 7.074 -6.977 -10.582 1.00 91.00 242 ALA A CA 1
ATOM 1792 C C . ALA A 1 242 ? 5.873 -7.617 -9.889 1.00 91.00 242 ALA A C 1
ATOM 1794 O O . ALA A 1 242 ? 4.856 -7.904 -10.516 1.00 91.00 242 ALA A O 1
ATOM 1795 N N . VAL A 1 243 ? 5.979 -7.794 -8.576 1.00 93.62 243 VAL A N 1
ATOM 1796 C CA . VAL A 1 243 ? 4.948 -8.421 -7.748 1.00 93.62 243 VAL A CA 1
ATOM 1797 C C . VAL A 1 243 ? 4.835 -7.711 -6.404 1.00 93.62 243 VAL A C 1
ATOM 1799 O O . VAL A 1 243 ? 5.821 -7.221 -5.842 1.00 93.62 243 VAL A O 1
ATOM 1802 N N . HIS A 1 244 ? 3.617 -7.635 -5.869 1.00 94.88 244 HIS A N 1
ATOM 1803 C CA . HIS A 1 244 ? 3.434 -7.142 -4.512 1.00 94.88 244 HIS A CA 1
ATOM 1804 C C . HIS A 1 244 ? 3.920 -8.186 -3.506 1.00 94.88 244 HIS A C 1
ATOM 1806 O O . HIS A 1 244 ? 3.647 -9.372 -3.676 1.00 94.88 244 HIS A O 1
ATOM 1812 N N . VAL A 1 245 ? 4.569 -7.771 -2.419 1.00 94.25 245 VAL A N 1
ATOM 1813 C CA . VAL A 1 245 ? 5.170 -8.732 -1.479 1.00 94.25 245 VAL A CA 1
ATOM 1814 C C . VAL A 1 245 ? 4.173 -9.744 -0.908 1.00 94.25 245 VAL A C 1
ATOM 1816 O O . VAL A 1 245 ? 4.485 -10.916 -0.771 1.00 94.25 245 VAL A O 1
ATOM 1819 N N . LEU A 1 246 ? 2.932 -9.329 -0.650 1.00 94.50 246 LEU A N 1
ATOM 1820 C CA . LEU A 1 246 ? 1.902 -10.247 -0.154 1.00 94.50 246 LEU A CA 1
ATOM 1821 C C . LEU A 1 246 ? 1.529 -11.331 -1.170 1.00 94.50 246 LEU A C 1
ATOM 1823 O O . LEU A 1 246 ? 1.220 -12.444 -0.763 1.00 94.50 246 LEU A O 1
ATOM 1827 N N . GLN A 1 247 ? 1.585 -11.017 -2.466 1.00 93.38 247 GLN A N 1
ATOM 1828 C CA . GLN A 1 247 ? 1.362 -11.987 -3.540 1.00 93.38 247 GLN A CA 1
ATOM 1829 C C . GLN A 1 247 ? 2.594 -12.881 -3.718 1.00 93.38 247 GLN A C 1
ATOM 1831 O O . GLN A 1 247 ? 2.455 -14.086 -3.883 1.00 93.38 247 GLN A O 1
ATOM 1836 N N . PHE A 1 248 ? 3.799 -12.313 -3.598 1.00 92.44 248 PHE A N 1
ATOM 1837 C CA . PHE A 1 248 ? 5.049 -13.076 -3.597 1.00 92.44 248 PHE A CA 1
ATOM 1838 C C . PHE A 1 248 ? 5.050 -14.166 -2.516 1.00 92.44 248 PHE A C 1
ATOM 1840 O O . PHE A 1 248 ? 5.401 -15.308 -2.790 1.00 92.44 248 PHE A O 1
ATOM 1847 N N . LEU A 1 249 ? 4.575 -13.841 -1.310 1.00 89.38 249 LEU A N 1
ATOM 1848 C CA . LEU A 1 249 ? 4.481 -14.782 -0.190 1.00 89.38 249 LEU A CA 1
ATOM 1849 C C . LEU A 1 249 ? 3.371 -15.841 -0.336 1.00 89.38 249 LEU A C 1
ATOM 1851 O O . LEU A 1 249 ? 3.277 -16.728 0.511 1.00 89.38 249 LEU A O 1
ATOM 1855 N N . GLN A 1 250 ? 2.518 -15.749 -1.360 1.00 84.94 250 GLN A N 1
ATOM 1856 C CA . GLN A 1 250 ? 1.491 -16.755 -1.659 1.00 84.94 250 GLN A CA 1
ATOM 1857 C C . GLN A 1 250 ? 1.917 -17.773 -2.718 1.00 84.94 250 GLN A C 1
ATOM 1859 O O . GLN A 1 250 ? 1.207 -18.758 -2.919 1.00 84.94 250 GLN A O 1
ATOM 1864 N N . CYS A 1 251 ? 3.044 -17.560 -3.399 1.00 74.88 251 CYS A N 1
ATOM 1865 C CA . CYS A 1 251 ? 3.538 -18.525 -4.373 1.00 74.88 251 CYS A CA 1
ATOM 1866 C C . CYS A 1 251 ? 3.882 -19.869 -3.695 1.00 74.88 251 CYS A C 1
ATOM 1868 O O . CYS A 1 251 ? 4.266 -19.875 -2.519 1.00 74.88 251 CYS A O 1
ATOM 1870 N N . PRO A 1 252 ? 3.774 -21.003 -4.420 1.00 67.62 252 PRO A N 1
ATOM 1871 C CA . PRO A 1 252 ? 4.108 -22.324 -3.895 1.00 67.62 252 PRO A CA 1
ATOM 1872 C C . PRO A 1 252 ? 5.477 -22.325 -3.217 1.00 67.62 252 PRO A C 1
ATOM 1874 O O . PRO A 1 252 ? 6.449 -21.780 -3.752 1.00 67.62 252 PRO A O 1
ATOM 1877 N N . ARG A 1 253 ? 5.539 -22.900 -2.015 1.00 61.38 253 ARG A N 1
ATOM 1878 C CA . ARG A 1 253 ? 6.746 -22.885 -1.187 1.00 61.38 253 ARG A CA 1
ATOM 1879 C C . ARG A 1 253 ? 7.821 -23.766 -1.806 1.00 61.38 253 ARG A C 1
ATOM 1881 O O . ARG A 1 253 ? 7.522 -24.767 -2.451 1.00 61.38 253 ARG A O 1
ATOM 1888 N N . ARG A 1 254 ? 9.084 -23.401 -1.576 1.00 53.91 254 ARG A N 1
ATOM 1889 C CA . ARG A 1 254 ? 10.213 -24.313 -1.771 1.00 53.91 254 ARG A CA 1
ATOM 1890 C C . ARG A 1 254 ? 10.117 -25.409 -0.710 1.00 53.91 254 ARG A C 1
ATOM 1892 O O . ARG A 1 254 ? 10.724 -25.290 0.349 1.00 53.91 254 ARG A O 1
ATOM 1899 N N . ASP A 1 255 ? 9.310 -26.431 -0.957 1.00 48.47 255 ASP A N 1
ATOM 1900 C CA . ASP A 1 255 ? 9.331 -27.619 -0.115 1.00 48.47 255 ASP A CA 1
ATOM 1901 C C . ASP A 1 255 ? 10.725 -28.248 -0.230 1.00 48.47 255 ASP A C 1
ATOM 1903 O O . ASP A 1 255 ? 11.293 -28.379 -1.320 1.00 48.47 255 ASP A O 1
ATOM 1907 N N . SER A 1 256 ? 11.328 -28.575 0.910 1.00 48.00 256 SER A N 1
ATOM 1908 C CA . SER A 1 256 ? 12.552 -29.360 0.957 1.00 48.00 256 SER A CA 1
ATOM 1909 C C . SER A 1 256 ? 12.236 -30.765 0.451 1.00 48.00 256 SER A C 1
ATOM 1911 O O . SER A 1 256 ? 11.783 -31.600 1.224 1.00 48.00 256 SER A O 1
ATOM 1913 N N . ASN A 1 257 ? 12.510 -30.982 -0.836 1.00 37.22 257 ASN A N 1
ATOM 1914 C CA . ASN A 1 257 ? 12.445 -32.244 -1.571 1.00 37.22 257 ASN A CA 1
ATOM 1915 C C . ASN A 1 257 ? 11.021 -32.834 -1.722 1.00 37.22 257 ASN A C 1
ATOM 1917 O O . ASN A 1 257 ? 10.393 -33.175 -0.720 1.00 37.22 257 ASN A O 1
ATOM 1921 N N . PRO A 1 258 ? 10.497 -33.033 -2.947 1.00 41.03 258 PRO A N 1
ATOM 1922 C CA . PRO A 1 258 ? 9.342 -33.905 -3.116 1.00 41.03 258 PRO A CA 1
ATOM 1923 C C . PRO A 1 258 ? 9.759 -35.315 -2.683 1.00 41.03 258 PRO A C 1
ATOM 1925 O O . PRO A 1 258 ? 10.702 -35.881 -3.241 1.00 41.03 258 PRO A O 1
ATOM 1928 N N . GLN A 1 259 ? 9.097 -35.882 -1.669 1.00 39.19 259 GLN A N 1
ATOM 1929 C CA . GLN A 1 259 ? 9.173 -37.327 -1.469 1.00 39.19 259 GLN A CA 1
ATOM 1930 C C . GLN A 1 259 ? 8.706 -37.989 -2.774 1.00 39.19 259 GLN A C 1
ATOM 1932 O O . GLN A 1 259 ? 7.688 -37.556 -3.326 1.00 39.19 259 GLN A O 1
ATOM 1937 N N . PRO A 1 260 ? 9.452 -38.970 -3.310 1.00 39.00 260 PRO A N 1
ATOM 1938 C CA . PRO A 1 260 ? 8.996 -39.704 -4.476 1.00 39.00 260 PRO A CA 1
ATOM 1939 C C . PRO A 1 260 ? 7.654 -40.350 -4.129 1.00 39.00 260 PRO A C 1
ATOM 1941 O O . PRO A 1 260 ? 7.513 -40.954 -3.069 1.00 39.00 260 PRO A O 1
ATOM 1944 N N . ALA A 1 261 ? 6.664 -40.141 -4.993 1.00 44.34 261 ALA A N 1
ATOM 1945 C CA . ALA A 1 261 ? 5.422 -40.889 -4.933 1.00 44.34 261 ALA A CA 1
ATOM 1946 C C . ALA A 1 261 ? 5.752 -42.373 -5.149 1.00 44.34 261 ALA A C 1
ATOM 1948 O O . ALA A 1 261 ? 6.395 -42.706 -6.148 1.00 44.34 261 ALA A O 1
ATOM 1949 N N . ASP A 1 262 ? 5.352 -43.196 -4.180 1.00 47.25 262 ASP A N 1
ATOM 1950 C CA . ASP A 1 262 ? 5.325 -44.658 -4.274 1.00 47.25 262 ASP A CA 1
ATOM 1951 C C . ASP A 1 262 ? 4.418 -45.134 -5.424 1.00 47.25 262 ASP A C 1
ATOM 1953 O O . ASP A 1 262 ? 3.365 -44.489 -5.666 1.00 47.25 262 ASP A O 1
#